Protein AF-A0A8M1FKA3-F1 (afdb_monomer)

Structure (mmCIF, N/CA/C/O backbone):
data_AF-A0A8M1FKA3-F1
#
_entry.id   AF-A0A8M1FKA3-F1
#
loop_
_atom_site.group_PDB
_atom_site.id
_atom_site.type_symbol
_atom_site.label_atom_id
_atom_site.label_alt_id
_atom_site.label_comp_id
_atom_site.label_asym_id
_atom_site.label_entity_id
_atom_site.label_seq_id
_atom_site.pdbx_PDB_ins_code
_atom_site.Cartn_x
_atom_site.Cartn_y
_atom_site.Cartn_z
_atom_site.occupancy
_atom_site.B_iso_or_equiv
_atom_site.auth_seq_id
_atom_site.auth_comp_id
_atom_site.auth_asym_id
_atom_site.auth_atom_id
_atom_site.pdbx_PDB_model_num
ATOM 1 N N . MET A 1 1 ? -1.573 -7.364 29.490 1.00 38.81 1 MET A N 1
ATOM 2 C CA . MET A 1 1 ? -0.553 -6.309 29.295 1.00 38.81 1 MET A CA 1
ATOM 3 C C . MET A 1 1 ? 0.202 -6.513 27.971 1.00 38.81 1 MET A C 1
ATOM 5 O O . MET A 1 1 ? 1.389 -6.782 27.989 1.00 38.81 1 MET A O 1
ATOM 9 N N . ALA A 1 2 ? -0.475 -6.394 26.817 1.00 50.75 2 ALA A N 1
ATOM 10 C CA . ALA A 1 2 ? 0.151 -6.572 25.489 1.00 50.75 2 ALA A CA 1
ATOM 11 C C . ALA A 1 2 ? -0.354 -5.581 24.413 1.00 50.75 2 ALA A C 1
ATOM 13 O O . ALA A 1 2 ? -0.062 -5.749 23.236 1.00 50.75 2 ALA A O 1
ATOM 14 N N . LEU A 1 3 ? -1.106 -4.538 24.798 1.00 53.75 3 LEU A N 1
ATOM 15 C CA . LEU A 1 3 ? -1.642 -3.543 23.854 1.00 53.75 3 LEU A CA 1
ATOM 16 C C . LEU A 1 3 ? -0.588 -2.524 23.387 1.00 53.75 3 LEU A C 1
ATOM 18 O O . LEU A 1 3 ? -0.591 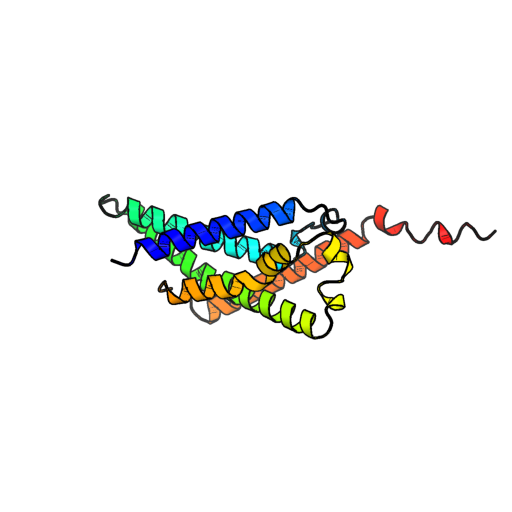-2.134 22.226 1.00 53.75 3 LEU A O 1
ATOM 22 N N . VAL A 1 4 ? 0.339 -2.132 24.267 1.00 59.34 4 VAL A N 1
ATOM 23 C CA . VAL A 1 4 ? 1.358 -1.103 23.979 1.00 59.34 4 VAL A CA 1
ATOM 24 C C . VAL A 1 4 ? 2.329 -1.511 22.852 1.00 59.34 4 VAL A C 1
ATOM 26 O O . VAL A 1 4 ? 2.592 -0.679 21.986 1.00 59.34 4 VAL A O 1
ATOM 29 N N . PRO A 1 5 ? 2.812 -2.771 22.764 1.00 76.81 5 PRO A N 1
ATOM 30 C CA . PRO A 1 5 ? 3.702 -3.191 21.678 1.00 76.81 5 PRO A CA 1
ATOM 31 C C . PRO A 1 5 ? 3.080 -3.080 20.278 1.00 76.81 5 PRO A C 1
ATOM 33 O O . PRO A 1 5 ? 3.760 -2.678 19.340 1.00 76.81 5 PRO A O 1
ATOM 36 N N . CYS A 1 6 ? 1.790 -3.405 20.126 1.00 82.50 6 CYS A N 1
ATOM 37 C CA . CYS A 1 6 ? 1.121 -3.406 18.819 1.00 82.50 6 CYS A CA 1
ATOM 38 C C . CYS A 1 6 ? 0.870 -1.982 18.294 1.00 82.50 6 CYS A C 1
ATOM 40 O O . CYS A 1 6 ? 1.100 -1.708 17.117 1.00 82.50 6 CYS A O 1
ATOM 42 N N . GLN A 1 7 ? 0.486 -1.052 19.173 1.00 88.62 7 GLN A N 1
ATOM 43 C CA . GLN A 1 7 ? 0.273 0.353 18.805 1.00 88.62 7 GLN A CA 1
ATOM 44 C C . GLN A 1 7 ? 1.578 1.018 18.346 1.00 88.62 7 GLN A C 1
ATOM 46 O O . GLN A 1 7 ? 1.620 1.655 17.294 1.00 88.62 7 GLN A O 1
ATOM 51 N N . VAL A 1 8 ? 2.668 0.816 19.097 1.00 90.12 8 VAL A N 1
ATOM 52 C CA . VAL A 1 8 ? 3.999 1.337 18.737 1.00 90.12 8 VAL A CA 1
ATOM 53 C C . VAL A 1 8 ? 4.472 0.750 17.408 1.00 90.12 8 VAL A C 1
ATOM 55 O O . VAL A 1 8 ? 4.993 1.479 16.565 1.00 90.12 8 VAL A O 1
ATOM 58 N N . LEU A 1 9 ? 4.237 -0.545 17.185 1.00 92.00 9 LEU A N 1
ATOM 59 C CA . LEU A 1 9 ? 4.582 -1.212 15.934 1.00 92.00 9 LEU A CA 1
ATOM 60 C C . LEU A 1 9 ? 3.852 -0.603 14.728 1.00 92.00 9 LEU A C 1
ATOM 62 O O . LEU A 1 9 ? 4.491 -0.314 13.719 1.00 92.00 9 LEU A O 1
ATOM 66 N N . ARG A 1 10 ? 2.543 -0.347 14.829 1.00 94.19 10 ARG A N 1
ATOM 67 C CA . 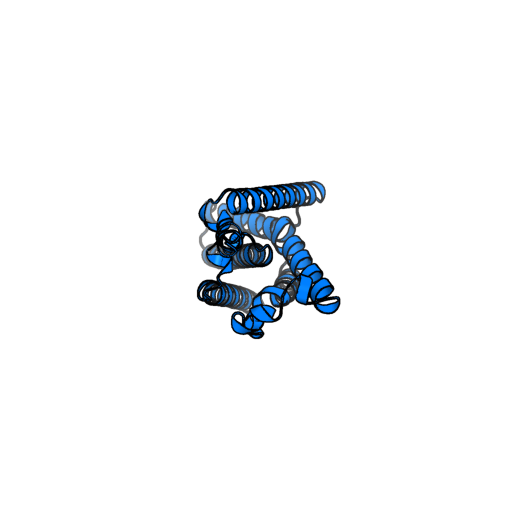ARG A 1 10 ? 1.759 0.289 13.754 1.00 94.19 10 ARG A CA 1
ATOM 68 C C . ARG A 1 10 ? 2.243 1.697 13.431 1.00 94.19 10 ARG A C 1
ATOM 70 O O . ARG A 1 10 ? 2.348 2.043 12.256 1.00 94.19 10 ARG A O 1
ATOM 77 N N . VAL A 1 11 ? 2.583 2.488 14.451 1.00 94.94 11 VAL A N 1
ATOM 78 C CA . VAL A 1 11 ? 3.174 3.822 14.261 1.00 94.94 11 VAL A CA 1
ATOM 79 C C . VAL A 1 11 ? 4.529 3.715 13.563 1.00 94.94 11 VAL A C 1
ATOM 81 O O . VAL A 1 11 ? 4.772 4.434 12.596 1.00 94.94 11 VAL A O 1
ATOM 84 N N . ALA A 1 12 ? 5.395 2.794 13.992 1.00 95.00 12 ALA A N 1
ATOM 85 C CA . ALA A 1 12 ? 6.696 2.579 13.363 1.00 95.00 12 ALA A CA 1
ATOM 86 C C . ALA A 1 12 ? 6.561 2.157 11.888 1.00 95.00 12 ALA A C 1
ATOM 88 O O . ALA A 1 12 ? 7.256 2.699 11.026 1.00 95.00 12 ALA A O 1
ATOM 89 N N . ILE A 1 13 ? 5.627 1.250 11.580 1.00 95.12 13 ILE A N 1
ATOM 90 C CA . ILE A 1 13 ? 5.331 0.829 10.206 1.00 95.12 13 ILE A CA 1
ATOM 91 C C . ILE A 1 13 ? 4.822 2.013 9.375 1.00 95.12 13 ILE A C 1
ATOM 93 O O . ILE A 1 13 ? 5.335 2.249 8.281 1.00 95.12 13 ILE A O 1
ATOM 97 N N . LEU A 1 14 ? 3.878 2.804 9.895 1.00 96.62 14 LEU A N 1
ATOM 98 C CA . LEU A 1 14 ? 3.365 3.993 9.211 1.00 96.62 14 LEU A CA 1
ATOM 99 C C . LEU A 1 14 ? 4.485 4.990 8.889 1.00 96.62 14 LEU A C 1
ATOM 101 O O . LEU A 1 14 ? 4.600 5.444 7.751 1.00 96.62 14 LEU A O 1
ATOM 105 N N . LEU A 1 15 ? 5.344 5.294 9.865 1.00 96.12 15 LEU A N 1
ATOM 106 C CA . LEU A 1 15 ? 6.492 6.181 9.666 1.00 96.12 15 LEU A CA 1
ATOM 107 C C . LEU A 1 15 ? 7.468 5.621 8.625 1.00 96.12 15 LEU A C 1
ATOM 109 O O . LEU A 1 15 ? 7.987 6.383 7.807 1.00 96.12 15 LEU A O 1
ATOM 113 N N . SER A 1 16 ? 7.677 4.301 8.601 1.00 95.44 16 SER A N 1
ATOM 114 C CA . SER A 1 16 ? 8.507 3.652 7.581 1.00 95.44 16 SER A CA 1
ATOM 115 C C . SER A 1 16 ? 7.928 3.836 6.173 1.00 95.44 16 SER A C 1
ATOM 117 O O . SER A 1 16 ? 8.666 4.211 5.262 1.00 95.44 16 SER A O 1
ATOM 119 N N . TYR A 1 17 ? 6.609 3.688 5.996 1.00 96.06 17 TYR A N 1
ATOM 120 C CA . TYR A 1 17 ? 5.956 3.915 4.706 1.00 96.06 17 TYR A CA 1
ATOM 121 C C . TYR A 1 17 ? 5.985 5.379 4.285 1.00 96.06 17 TYR A C 1
ATOM 123 O O . TYR A 1 17 ? 6.257 5.662 3.119 1.00 96.06 17 TYR A O 1
ATOM 131 N N . CYS A 1 18 ? 5.773 6.312 5.215 1.00 95.38 18 CYS A N 1
ATOM 132 C CA . CYS A 1 18 ? 5.937 7.738 4.940 1.00 95.38 18 CYS A CA 1
ATOM 133 C C . CYS A 1 18 ? 7.367 8.048 4.477 1.00 95.38 18 CYS A C 1
ATOM 135 O O . CYS A 1 18 ? 7.547 8.734 3.476 1.00 95.38 18 CYS A O 1
ATOM 137 N N . SER A 1 19 ? 8.382 7.488 5.143 1.00 95.62 19 SER A N 1
ATOM 138 C CA . SER A 1 19 ? 9.785 7.646 4.745 1.00 95.62 19 SER A CA 1
ATOM 139 C C . SER A 1 19 ? 10.056 7.084 3.344 1.00 95.62 19 SER A C 1
ATOM 141 O O . SER A 1 19 ? 10.647 7.772 2.510 1.00 95.62 19 SER A O 1
ATOM 143 N N . ILE A 1 20 ? 9.574 5.873 3.044 1.00 95.00 20 ILE A N 1
ATOM 144 C CA . ILE A 1 20 ? 9.698 5.238 1.721 1.00 95.00 20 ILE A CA 1
ATOM 145 C C . ILE A 1 20 ? 9.025 6.095 0.642 1.00 95.00 20 ILE A C 1
ATOM 147 O O . ILE A 1 20 ? 9.635 6.362 -0.393 1.00 95.00 20 ILE A O 1
ATOM 151 N N . LEU A 1 21 ? 7.801 6.574 0.885 1.00 94.25 21 LEU A N 1
ATOM 152 C CA . LEU A 1 21 ? 7.061 7.424 -0.051 1.00 94.25 21 LEU A CA 1
ATOM 153 C C . LEU A 1 21 ? 7.779 8.753 -0.304 1.00 94.25 21 LEU A C 1
ATOM 155 O O . LEU A 1 21 ? 7.895 9.163 -1.459 1.00 94.25 21 LEU A O 1
ATOM 159 N N . CYS A 1 22 ? 8.286 9.402 0.745 1.00 94.00 22 CYS A N 1
ATOM 160 C CA . CYS A 1 22 ? 9.046 10.644 0.626 1.00 94.00 22 CYS A CA 1
ATOM 161 C C . CYS A 1 22 ? 10.331 10.440 -0.183 1.00 94.00 22 CYS A C 1
ATOM 163 O O . CYS A 1 22 ? 10.575 11.184 -1.130 1.00 94.00 22 CYS A O 1
ATOM 165 N N . ASN A 1 23 ? 11.116 9.404 0.129 1.00 93.19 23 ASN A N 1
ATOM 166 C CA . ASN A 1 23 ? 12.345 9.096 -0.604 1.00 93.19 23 ASN A CA 1
ATOM 167 C C . ASN A 1 23 ? 12.056 8.743 -2.066 1.00 93.19 23 ASN A C 1
ATOM 169 O O . ASN A 1 23 ? 12.724 9.244 -2.962 1.00 93.19 23 ASN A O 1
ATOM 173 N N . TYR A 1 24 ? 11.019 7.948 -2.333 1.00 91.19 24 TYR A N 1
ATOM 174 C CA . TYR A 1 24 ? 10.627 7.610 -3.699 1.00 91.19 24 TYR A CA 1
ATOM 175 C C . TYR A 1 24 ? 10.161 8.829 -4.506 1.00 91.19 24 TYR A C 1
ATOM 177 O O . TYR A 1 24 ? 10.432 8.916 -5.702 1.00 91.19 24 TYR A O 1
ATOM 185 N N . LYS A 1 25 ? 9.470 9.780 -3.867 1.00 88.31 25 LYS A N 1
ATOM 186 C CA . LYS A 1 25 ? 9.049 11.039 -4.498 1.00 88.31 25 LYS A CA 1
ATOM 187 C C . LYS A 1 25 ? 10.190 12.025 -4.710 1.00 88.31 25 LYS A C 1
ATOM 189 O O . LYS A 1 25 ? 10.097 12.829 -5.630 1.00 88.31 25 LYS A O 1
ATOM 194 N N . ALA A 1 26 ? 11.228 11.962 -3.882 1.00 88.75 26 ALA A N 1
ATOM 195 C CA . ALA A 1 26 ? 12.429 12.771 -4.037 1.00 88.75 26 ALA A CA 1
ATOM 196 C C . ALA A 1 26 ? 13.310 12.304 -5.210 1.00 88.75 26 ALA A C 1
ATOM 198 O O . ALA A 1 26 ? 14.148 13.067 -5.682 1.00 88.75 26 ALA A O 1
ATOM 199 N N . ILE A 1 27 ? 13.129 11.072 -5.699 1.00 87.06 27 ILE A N 1
ATOM 200 C CA . ILE A 1 27 ? 13.876 10.562 -6.850 1.00 87.06 27 ILE A CA 1
ATOM 201 C C . ILE A 1 27 ? 13.316 11.154 -8.145 1.00 87.06 27 ILE A C 1
ATOM 203 O O . ILE A 1 27 ? 12.182 10.887 -8.550 1.00 87.06 27 ILE A O 1
ATOM 207 N N . GLU A 1 28 ? 14.165 11.878 -8.865 1.00 79.50 28 GLU A N 1
ATOM 208 C CA . GLU A 1 28 ? 13.851 12.419 -10.182 1.00 79.50 28 GLU A CA 1
ATOM 209 C C . GLU A 1 28 ? 14.055 11.367 -11.279 1.00 79.50 28 GLU A C 1
ATOM 211 O O . GLU A 1 28 ? 15.101 11.276 -11.920 1.00 79.50 28 GLU A O 1
ATOM 216 N N . MET A 1 29 ? 13.032 10.549 -11.527 1.00 77.88 29 MET A N 1
ATOM 217 C CA . MET A 1 29 ? 13.036 9.647 -12.679 1.00 77.88 29 MET A CA 1
ATOM 218 C C . MET A 1 29 ? 12.407 10.313 -13.913 1.00 77.88 29 MET A C 1
ATOM 220 O O . MET A 1 29 ? 11.284 10.818 -13.817 1.00 77.88 29 MET A O 1
ATOM 224 N N . PRO A 1 30 ? 12.998 10.171 -15.120 1.00 74.88 30 PRO A N 1
ATOM 225 C CA . PRO A 1 30 ? 12.389 10.650 -16.372 1.00 74.88 30 PRO A CA 1
ATOM 226 C C . PRO A 1 30 ? 10.970 10.107 -16.580 1.00 74.88 30 PRO A C 1
ATOM 228 O O . PRO A 1 30 ? 10.085 10.739 -17.152 1.00 74.88 30 PRO A O 1
ATOM 231 N N . SER A 1 31 ? 10.726 8.906 -16.057 1.00 72.31 31 SER A N 1
ATOM 232 C CA . SER A 1 31 ? 9.438 8.241 -16.131 1.00 72.31 31 SER A CA 1
ATOM 233 C C . SER A 1 31 ? 8.345 8.951 -15.302 1.00 72.31 31 SER A C 1
ATOM 235 O O . SER A 1 31 ? 7.169 8.858 -15.663 1.00 72.31 31 SER A O 1
ATOM 237 N N . HIS A 1 32 ? 8.691 9.676 -14.232 1.00 77.88 32 HIS A N 1
ATOM 238 C CA . HIS A 1 32 ? 7.741 10.446 -13.415 1.00 77.88 32 HIS A CA 1
ATOM 239 C C . HIS A 1 32 ? 7.303 11.755 -14.076 1.00 77.88 32 HIS A C 1
ATOM 241 O O . HIS A 1 32 ? 6.236 12.257 -13.742 1.00 77.88 32 HIS A O 1
ATOM 247 N N . GLN A 1 33 ? 8.063 12.266 -15.047 1.00 73.06 33 GLN A N 1
ATOM 248 C CA . GLN A 1 33 ? 7.715 13.484 -15.791 1.00 73.06 33 GLN A CA 1
ATOM 249 C C . GLN A 1 33 ? 6.708 13.236 -16.928 1.00 73.06 33 GLN A C 1
ATOM 251 O O . GLN A 1 33 ? 6.204 14.168 -17.545 1.00 73.06 33 GLN A O 1
ATOM 256 N N . THR A 1 34 ? 6.388 11.970 -17.211 1.00 78.38 34 THR A N 1
ATOM 257 C CA . THR A 1 34 ? 5.366 11.606 -18.205 1.00 78.38 34 THR A CA 1
ATOM 258 C C . THR A 1 34 ? 3.954 11.640 -17.619 1.00 78.38 34 THR A C 1
ATOM 260 O O . THR A 1 34 ? 3.774 11.510 -16.408 1.00 78.38 34 THR A O 1
ATOM 263 N N . TYR A 1 35 ? 2.935 11.770 -18.478 1.00 76.38 35 TYR A N 1
ATOM 264 C CA . TYR A 1 35 ? 1.534 11.786 -18.050 1.00 76.38 35 TYR A CA 1
ATOM 265 C C . TYR A 1 35 ? 1.192 10.588 -17.140 1.00 76.38 35 TYR A C 1
ATOM 267 O O . TYR A 1 35 ? 1.436 9.433 -17.491 1.00 76.38 35 TYR A O 1
ATOM 275 N N . GLY A 1 36 ? 0.620 10.876 -15.967 1.00 77.94 36 GLY A N 1
ATOM 276 C CA . GLY A 1 36 ? 0.313 9.892 -14.920 1.00 77.94 36 GLY A CA 1
ATOM 277 C C . GLY A 1 36 ? 1.417 9.704 -13.868 1.00 77.94 36 GLY A C 1
ATOM 278 O O . GLY A 1 36 ? 1.146 9.150 -12.804 1.00 77.94 36 GLY A O 1
ATOM 279 N N . GLY A 1 37 ? 2.633 10.200 -14.110 1.00 87.44 37 GLY A N 1
ATOM 280 C CA . GLY A 1 37 ? 3.730 10.251 -13.141 1.00 87.44 37 GLY A CA 1
ATOM 281 C C . GLY A 1 37 ? 3.989 8.933 -12.408 1.00 87.44 37 GLY A C 1
ATOM 282 O O . GLY A 1 37 ? 4.052 7.866 -13.019 1.00 87.44 37 GLY A O 1
ATOM 283 N N . SER A 1 38 ? 4.138 8.995 -11.082 1.00 88.50 38 SER A N 1
ATOM 284 C CA . SER A 1 38 ? 4.316 7.808 -10.230 1.00 88.50 38 SER A CA 1
ATOM 285 C C . SER A 1 38 ? 3.074 6.905 -10.161 1.00 88.50 38 SER A C 1
ATOM 287 O O . SER A 1 38 ? 3.205 5.712 -9.910 1.00 88.50 38 SER A O 1
ATOM 289 N N . TRP A 1 39 ? 1.877 7.451 -10.405 1.00 87.69 39 TRP A N 1
ATOM 290 C CA . TRP A 1 39 ? 0.590 6.753 -10.266 1.00 87.69 39 TRP A CA 1
ATOM 291 C C . TRP A 1 39 ? 0.319 5.722 -11.363 1.00 87.69 39 TRP A C 1
ATOM 293 O O . TRP A 1 39 ? -0.676 5.008 -11.315 1.00 87.69 39 TRP A O 1
ATOM 303 N N . LYS A 1 40 ? 1.189 5.620 -12.366 1.00 88.69 40 LYS A N 1
ATOM 304 C CA . LYS A 1 40 ? 1.157 4.504 -13.319 1.00 88.69 40 LYS A CA 1
ATOM 305 C C . LYS A 1 40 ? 1.661 3.196 -12.701 1.00 88.69 40 LYS A C 1
ATOM 307 O O . LYS A 1 40 ? 1.343 2.122 -13.200 1.00 88.69 40 LYS A O 1
ATOM 312 N N . PHE A 1 41 ? 2.467 3.262 -11.643 1.00 91.06 41 PHE A N 1
ATOM 313 C CA . PHE A 1 41 ? 3.066 2.078 -11.037 1.00 91.06 41 PHE A CA 1
ATOM 314 C C . PHE A 1 41 ? 2.150 1.513 -9.957 1.00 91.06 41 PHE A C 1
ATOM 316 O O . PHE A 1 41 ? 1.847 2.202 -8.983 1.00 91.06 41 PHE A O 1
ATOM 323 N N . LEU A 1 42 ? 1.749 0.247 -10.106 1.00 93.19 42 LEU A N 1
ATOM 324 C CA . LEU A 1 42 ? 0.901 -0.418 -9.117 1.00 93.19 42 LEU A CA 1
ATOM 325 C C . LEU A 1 42 ? 1.581 -0.484 -7.747 1.00 93.19 42 LEU A C 1
ATOM 327 O O . LEU A 1 42 ? 0.920 -0.254 -6.748 1.00 93.19 42 LEU A O 1
ATOM 331 N N . THR A 1 43 ? 2.899 -0.687 -7.698 1.00 92.94 43 THR A N 1
ATOM 332 C CA . THR A 1 43 ? 3.677 -0.658 -6.449 1.00 92.94 43 THR A CA 1
ATOM 333 C C . THR A 1 43 ? 3.560 0.675 -5.720 1.00 92.94 43 THR A C 1
ATOM 335 O O . THR A 1 43 ? 3.434 0.704 -4.503 1.00 92.94 43 THR A O 1
ATOM 338 N N . PHE A 1 44 ? 3.551 1.797 -6.446 1.00 93.62 44 PHE A N 1
ATOM 339 C CA . PHE A 1 44 ? 3.365 3.099 -5.813 1.00 93.62 44 PHE A CA 1
ATOM 340 C C . PHE A 1 44 ? 1.952 3.241 -5.231 1.00 93.62 44 PHE A C 1
ATOM 342 O O . PHE A 1 44 ? 1.794 3.735 -4.119 1.00 93.62 44 PHE A O 1
ATOM 349 N N . ILE A 1 45 ? 0.930 2.779 -5.960 1.00 94.62 45 ILE A N 1
ATOM 350 C CA . ILE A 1 45 ? -0.456 2.760 -5.471 1.00 94.62 45 ILE A CA 1
ATOM 351 C C . ILE A 1 45 ? -0.580 1.864 -4.235 1.00 94.62 45 ILE A C 1
ATOM 353 O O . ILE A 1 45 ? -1.189 2.277 -3.253 1.00 94.62 45 ILE A O 1
ATOM 357 N N . ASP A 1 46 ? 0.018 0.675 -4.265 1.00 95.75 46 ASP A N 1
ATOM 358 C CA . ASP A 1 46 ? 0.025 -0.265 -3.146 1.00 95.75 46 ASP A CA 1
ATOM 359 C C . ASP A 1 46 ? 0.664 0.361 -1.905 1.00 95.75 46 ASP A C 1
ATOM 361 O O . ASP A 1 46 ? 0.043 0.375 -0.850 1.00 95.75 46 ASP A O 1
ATOM 365 N N . LEU A 1 47 ? 1.820 1.021 -2.029 1.00 95.44 47 LEU A N 1
ATOM 366 C CA . LEU A 1 47 ? 2.442 1.730 -0.903 1.00 95.44 47 LEU A CA 1
ATOM 367 C C . LEU A 1 47 ? 1.551 2.819 -0.307 1.00 95.44 47 LEU A C 1
ATOM 369 O O . LEU A 1 47 ? 1.506 2.972 0.913 1.00 95.44 47 LEU A O 1
ATOM 373 N N . VAL A 1 48 ? 0.825 3.564 -1.143 1.00 96.25 48 VAL A N 1
ATOM 374 C CA . VAL A 1 48 ? -0.153 4.547 -0.660 1.00 96.25 48 VAL A CA 1
ATOM 375 C C . VAL A 1 48 ? -1.305 3.844 0.064 1.00 96.25 48 VAL A C 1
ATOM 377 O O . VAL A 1 48 ? -1.697 4.293 1.138 1.00 96.25 48 VAL A O 1
ATOM 380 N N . ILE A 1 49 ? -1.816 2.729 -0.467 1.00 95.62 49 ILE A N 1
ATOM 381 C CA . ILE A 1 49 ? -2.854 1.921 0.192 1.00 95.62 49 ILE A CA 1
ATOM 382 C C . ILE A 1 49 ? -2.359 1.420 1.556 1.00 95.62 49 ILE A C 1
ATOM 384 O O . ILE A 1 49 ? -3.079 1.583 2.540 1.00 95.62 49 ILE A O 1
ATOM 388 N N . GLN A 1 50 ? -1.139 0.875 1.643 1.00 96.19 50 GLN A N 1
ATOM 389 C CA . GLN A 1 50 ? -0.544 0.418 2.904 1.00 96.19 50 GLN A CA 1
ATOM 390 C C . GLN A 1 50 ? -0.387 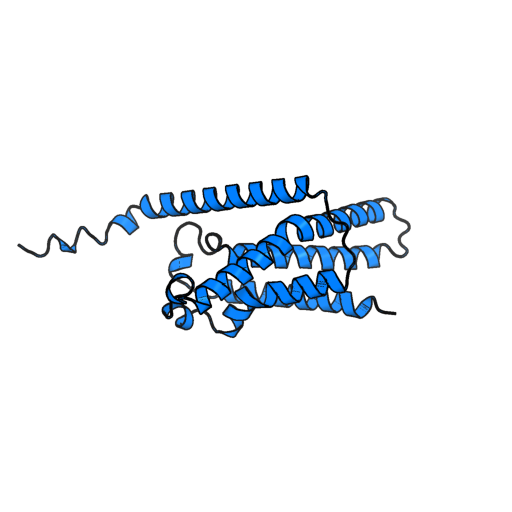1.572 3.899 1.00 96.19 50 GLN A C 1
ATOM 392 O O . GLN A 1 50 ? -0.782 1.445 5.057 1.00 96.19 50 GLN A O 1
ATOM 397 N N . ALA A 1 51 ? 0.128 2.725 3.459 1.00 96.38 51 ALA A N 1
ATOM 398 C CA . ALA A 1 51 ? 0.287 3.899 4.314 1.00 96.38 51 ALA A CA 1
ATOM 399 C C . ALA A 1 51 ? -1.061 4.398 4.858 1.00 96.38 51 ALA A C 1
ATOM 401 O O . ALA A 1 51 ? -1.184 4.672 6.050 1.00 96.38 51 ALA A O 1
ATOM 402 N N . VAL A 1 52 ? -2.095 4.469 4.013 1.00 96.88 52 VAL A N 1
ATOM 403 C CA . VAL A 1 52 ? -3.446 4.857 4.444 1.00 96.88 52 VAL A CA 1
ATOM 404 C C . VAL A 1 52 ? -4.033 3.818 5.398 1.00 96.88 52 VAL A C 1
ATOM 406 O O . VAL A 1 52 ? -4.614 4.191 6.415 1.00 96.88 52 VAL A O 1
ATOM 409 N N . PHE A 1 53 ? -3.853 2.526 5.117 1.00 96.56 53 PHE A N 1
ATOM 410 C CA . PHE A 1 53 ? -4.314 1.445 5.984 1.00 96.56 53 PHE A CA 1
ATOM 411 C C . PHE A 1 53 ? -3.682 1.527 7.382 1.00 96.56 53 PHE A C 1
ATOM 413 O O . PHE A 1 53 ? -4.407 1.602 8.375 1.00 96.56 53 PHE A O 1
ATOM 420 N N . PHE A 1 54 ? -2.352 1.603 7.477 1.00 96.06 54 PHE A N 1
ATOM 421 C CA . PHE A 1 54 ? -1.672 1.758 8.767 1.00 96.06 54 PHE A CA 1
ATOM 422 C C . PHE A 1 54 ? -1.987 3.103 9.433 1.00 96.06 54 PHE A C 1
ATOM 424 O O . PHE A 1 54 ? -2.073 3.164 10.658 1.00 96.06 54 PHE A O 1
ATOM 431 N N . GLY A 1 55 ? -2.255 4.153 8.652 1.00 96.44 55 GLY A N 1
ATOM 432 C CA . GLY A 1 55 ? -2.828 5.404 9.142 1.00 96.44 55 GLY A CA 1
ATOM 433 C C . GLY A 1 55 ? -4.145 5.163 9.875 1.00 96.44 55 GLY A C 1
ATOM 434 O O . GLY A 1 55 ? -4.276 5.521 11.041 1.00 96.44 55 GLY A O 1
ATOM 435 N N . ILE A 1 56 ? -5.094 4.473 9.244 1.00 95.50 56 ILE A N 1
ATOM 436 C CA . ILE A 1 56 ? -6.381 4.116 9.856 1.00 95.50 56 ILE A CA 1
ATOM 437 C C . ILE A 1 56 ? -6.186 3.247 11.106 1.00 95.50 56 ILE A C 1
ATOM 439 O O . ILE A 1 56 ? -6.883 3.466 12.098 1.00 95.50 56 ILE A O 1
ATOM 443 N N . CYS A 1 57 ? -5.231 2.310 11.111 1.00 94.19 57 CYS A N 1
ATOM 444 C CA . CYS A 1 57 ? -4.892 1.534 12.309 1.00 94.19 57 CYS A CA 1
ATOM 445 C C . CYS A 1 57 ? -4.445 2.441 13.466 1.00 94.19 57 CYS A C 1
ATOM 447 O O . CYS A 1 57 ? -4.983 2.330 14.566 1.00 94.19 57 CYS A O 1
ATOM 449 N N . VAL A 1 58 ? -3.535 3.386 13.212 1.00 94.94 58 VAL A N 1
ATOM 450 C CA . VAL A 1 58 ? -3.062 4.351 14.220 1.00 94.94 58 VAL A CA 1
ATOM 451 C C . VAL A 1 58 ? -4.190 5.277 14.687 1.00 94.94 58 VAL A C 1
ATOM 453 O O . VAL A 1 58 ? -4.330 5.511 15.888 1.00 94.94 58 VAL A O 1
ATOM 456 N N . LEU A 1 59 ? -5.042 5.763 13.777 1.00 93.94 59 LEU A N 1
ATOM 457 C CA . LEU A 1 59 ? -6.222 6.553 14.147 1.00 93.94 59 LEU A CA 1
ATOM 458 C C . LEU A 1 59 ? -7.200 5.739 15.008 1.00 93.94 59 LEU A C 1
ATOM 460 O O . LEU A 1 59 ? -7.786 6.284 15.943 1.00 93.94 59 LEU A O 1
ATOM 464 N N . THR A 1 60 ? -7.375 4.449 14.713 1.00 92.81 60 THR A N 1
ATOM 465 C CA . THR A 1 60 ? -8.223 3.536 15.497 1.00 92.81 60 THR A CA 1
ATOM 466 C C . THR A 1 60 ? -7.672 3.375 16.903 1.00 92.81 60 THR A C 1
ATOM 468 O O . THR A 1 60 ? -8.421 3.479 17.874 1.00 92.81 60 THR A O 1
ATOM 471 N N . ASP A 1 61 ? -6.360 3.193 17.020 1.00 91.69 61 ASP A N 1
ATOM 472 C CA . ASP A 1 61 ? -5.682 3.062 18.303 1.00 91.69 61 ASP A CA 1
ATOM 473 C C . ASP A 1 61 ? -5.809 4.340 19.134 1.00 91.69 61 ASP A C 1
ATOM 475 O O . ASP A 1 61 ? -6.243 4.271 20.286 1.00 91.69 61 ASP A O 1
ATOM 479 N N . LEU A 1 62 ? -5.547 5.508 18.541 1.00 91.12 62 LEU A N 1
ATOM 480 C CA . LEU A 1 62 ? -5.711 6.798 19.211 1.00 91.12 62 LEU A CA 1
ATOM 481 C C . LEU A 1 62 ? -7.165 7.028 19.647 1.00 91.12 62 LEU A C 1
ATOM 483 O O . LEU A 1 62 ? -7.421 7.381 20.798 1.00 91.12 62 LEU A O 1
ATOM 487 N N . SER A 1 63 ? -8.124 6.758 18.760 1.00 90.06 63 SER A N 1
ATOM 488 C CA . SER A 1 63 ? -9.554 6.888 19.062 1.00 90.06 63 SER A CA 1
ATOM 489 C C . SER A 1 63 ? -9.976 5.946 20.190 1.00 90.06 63 SER A C 1
ATOM 491 O O . SER A 1 63 ? -10.746 6.336 21.065 1.00 90.06 63 SER A O 1
ATOM 493 N N . SER A 1 64 ? -9.449 4.719 20.227 1.00 88.62 64 SER A N 1
ATOM 494 C CA . SER A 1 64 ? -9.736 3.759 21.299 1.00 88.62 64 SER A CA 1
ATOM 495 C C . SER A 1 64 ? -9.207 4.228 22.659 1.00 88.62 64 SER A C 1
ATOM 497 O O . SER A 1 64 ? -9.899 4.083 23.669 1.00 88.62 64 SER A O 1
ATOM 499 N N . LEU A 1 65 ? -8.024 4.853 22.684 1.00 88.44 65 LEU A N 1
ATOM 500 C CA . LEU A 1 65 ? -7.419 5.407 23.896 1.00 88.44 65 LEU A CA 1
ATOM 501 C C . LEU A 1 65 ? -8.214 6.605 24.417 1.00 88.44 65 LEU A C 1
ATOM 503 O O . LEU A 1 65 ? -8.509 6.658 25.607 1.00 88.44 65 LEU A O 1
ATOM 507 N N . LEU A 1 66 ? -8.627 7.511 23.528 1.00 86.38 66 LEU A N 1
ATOM 508 C CA . LEU A 1 66 ? -9.443 8.676 23.883 1.00 86.38 66 LEU A CA 1
ATOM 509 C C . LEU A 1 66 ? -10.863 8.295 24.332 1.00 86.38 66 LEU A C 1
ATOM 511 O O . LEU A 1 66 ? -11.502 9.040 25.070 1.00 86.38 66 LEU A O 1
ATOM 515 N N . THR A 1 67 ? -11.384 7.149 23.882 1.00 84.50 67 THR A N 1
ATOM 516 C CA . THR A 1 67 ? -12.751 6.707 24.211 1.00 84.50 67 THR A CA 1
ATOM 517 C C . THR A 1 67 ? -12.823 5.972 25.551 1.00 84.50 67 THR A C 1
ATOM 519 O O . THR A 1 67 ? -13.868 6.013 26.203 1.00 84.50 67 THR A O 1
ATOM 522 N N . ARG A 1 68 ? -11.727 5.346 26.014 1.00 75.56 68 ARG A N 1
ATOM 523 C CA . ARG A 1 68 ? -11.646 4.684 27.333 1.00 75.56 68 ARG A CA 1
ATOM 524 C C . ARG A 1 68 ? -11.778 5.712 28.465 1.00 75.56 68 ARG A C 1
ATOM 526 O O . ARG A 1 68 ? -10.786 6.195 28.992 1.00 75.56 68 ARG A O 1
ATOM 533 N N . GLY A 1 69 ? -13.017 6.017 28.844 1.00 69.88 69 GLY A N 1
ATOM 534 C CA . GLY A 1 69 ? -13.362 6.912 29.956 1.00 69.88 69 GLY A CA 1
ATOM 535 C C . GLY A 1 69 ? -14.222 8.118 29.571 1.00 69.88 69 GLY A C 1
ATOM 536 O O . GLY A 1 69 ? -14.688 8.822 30.457 1.00 69.88 69 GLY A O 1
ATOM 537 N N . SER A 1 70 ? -14.477 8.347 28.278 1.00 74.06 70 SER A N 1
ATOM 538 C CA . SER A 1 70 ? -15.197 9.540 27.810 1.00 74.06 70 SER A CA 1
ATOM 539 C C . SER A 1 70 ? -16.726 9.456 27.959 1.00 74.06 70 SER A C 1
ATOM 541 O O . SER A 1 70 ? -17.382 10.492 27.896 1.00 74.06 70 SER A O 1
ATOM 543 N N . GLY A 1 71 ? -17.319 8.263 28.119 1.00 76.31 71 GLY A N 1
ATOM 544 C CA . GLY A 1 71 ? -18.781 8.077 28.202 1.00 76.31 71 GLY A CA 1
ATOM 545 C C . GLY A 1 71 ? -19.574 8.569 26.975 1.00 76.31 71 GLY A C 1
ATOM 546 O O . GLY A 1 71 ? -20.802 8.545 26.978 1.00 76.31 71 GLY A O 1
ATOM 547 N N . ASN A 1 72 ? -18.889 9.027 25.922 1.00 86.31 72 ASN A N 1
ATOM 548 C CA . ASN A 1 72 ? -19.481 9.675 24.763 1.00 86.31 72 ASN A CA 1
ATOM 549 C C . ASN A 1 72 ? -19.898 8.636 23.712 1.00 86.31 72 ASN A C 1
ATOM 551 O O . ASN A 1 72 ? -19.060 8.082 22.994 1.00 86.31 72 ASN A O 1
ATOM 555 N N . GLN A 1 73 ? -21.208 8.405 23.593 1.00 86.81 73 GLN A N 1
ATOM 556 C CA . GLN A 1 73 ? -21.766 7.429 22.653 1.00 86.81 73 GLN A CA 1
ATOM 557 C C . GLN A 1 73 ? -21.426 7.718 21.183 1.00 86.81 73 GLN A C 1
ATOM 559 O O . GLN A 1 73 ? -21.259 6.776 20.402 1.00 86.81 73 GLN A O 1
ATOM 564 N N . GLU A 1 74 ? -21.296 8.989 20.790 1.00 87.81 74 GLU A N 1
ATOM 565 C CA . GLU A 1 74 ? -20.951 9.331 19.406 1.00 87.81 74 GLU A CA 1
ATOM 566 C C . GLU A 1 74 ? -19.508 8.922 19.091 1.00 87.81 74 GLU A C 1
ATOM 568 O O . GLU A 1 74 ? -19.241 8.339 18.040 1.00 87.81 74 GLU A O 1
ATOM 573 N N . GLN A 1 75 ? -18.582 9.122 20.032 1.00 87.25 75 GLN A N 1
ATOM 574 C CA . GLN A 1 75 ? -17.180 8.743 19.854 1.00 87.25 75 GLN A CA 1
ATOM 575 C C . GLN A 1 75 ? -17.017 7.224 19.713 1.00 87.25 75 GLN A C 1
ATOM 577 O O . GLN A 1 75 ? -16.286 6.750 18.840 1.00 87.25 75 GLN A O 1
ATOM 582 N N . GLU A 1 76 ? -17.770 6.442 20.488 1.00 88.44 76 GLU A N 1
ATOM 583 C CA . GLU A 1 76 ? -17.801 4.990 20.308 1.00 88.44 76 GLU A CA 1
ATOM 584 C C . GLU A 1 76 ? -18.373 4.568 18.946 1.00 88.44 76 GLU A C 1
ATOM 586 O O . GLU A 1 76 ? -17.908 3.597 18.342 1.00 88.44 76 GLU A O 1
ATOM 591 N N . ARG A 1 77 ? -19.396 5.272 18.442 1.00 89.75 77 ARG A N 1
ATOM 592 C CA . ARG A 1 77 ? -19.971 5.000 17.118 1.00 89.75 77 ARG A CA 1
ATOM 593 C C . ARG A 1 77 ? -18.953 5.267 16.010 1.00 89.75 77 ARG A C 1
ATOM 595 O O . ARG A 1 77 ? -18.857 4.462 15.082 1.00 89.75 77 ARG A O 1
ATOM 602 N N . GLN A 1 78 ? -18.190 6.352 16.113 1.00 90.75 78 GLN A N 1
ATOM 603 C CA . GLN A 1 78 ? -17.108 6.668 15.176 1.00 90.75 78 GLN A CA 1
ATOM 604 C C . GLN A 1 78 ? -15.987 5.625 15.241 1.00 90.75 78 GLN A C 1
ATOM 606 O O . GLN A 1 78 ? -15.558 5.134 14.198 1.00 90.75 78 GLN A O 1
ATOM 611 N N . LEU A 1 79 ? -15.592 5.190 16.442 1.00 92.19 79 LEU A N 1
ATOM 612 C CA . LEU A 1 79 ? -14.613 4.114 16.622 1.00 92.19 79 LEU A CA 1
ATOM 613 C C . LEU A 1 79 ? -15.065 2.811 15.942 1.00 92.19 79 LEU A C 1
ATOM 615 O O . LEU A 1 79 ? -14.283 2.190 15.226 1.00 92.19 79 LEU A O 1
ATOM 619 N N . ARG A 1 80 ? -16.337 2.418 16.097 1.00 90.75 80 ARG A N 1
ATOM 620 C CA . ARG A 1 80 ? -16.900 1.226 15.431 1.00 90.75 80 ARG A CA 1
ATOM 621 C C . ARG A 1 80 ? -16.844 1.330 13.904 1.00 90.75 80 ARG A C 1
ATOM 623 O O . ARG A 1 80 ? -16.474 0.361 13.243 1.00 90.75 80 ARG A O 1
ATOM 630 N N . LYS A 1 81 ? -17.162 2.499 13.337 1.00 92.25 81 LYS A N 1
ATOM 631 C CA . LYS A 1 81 ? -17.031 2.745 11.889 1.00 92.25 81 LYS A CA 1
ATOM 632 C C . LYS A 1 81 ? -15.579 2.657 11.428 1.00 92.25 81 LYS A C 1
ATOM 634 O O . LYS A 1 81 ? -15.318 2.074 10.382 1.00 92.25 81 LYS A O 1
ATOM 639 N N . LEU A 1 82 ? -14.648 3.204 12.205 1.00 92.62 82 LEU A N 1
ATOM 640 C CA . LEU A 1 82 ? -13.227 3.208 11.874 1.00 92.62 82 LEU A CA 1
ATOM 641 C C . LEU A 1 82 ? -12.626 1.795 11.909 1.00 92.62 82 LEU A C 1
ATOM 643 O O . LEU A 1 82 ? -11.921 1.417 10.978 1.00 92.62 82 LEU A O 1
ATOM 647 N N . ILE A 1 83 ? -12.992 0.985 12.909 1.00 91.88 83 ILE A N 1
ATOM 648 C CA . ILE A 1 83 ? -12.647 -0.446 12.973 1.00 91.88 83 ILE A CA 1
ATOM 649 C C . ILE A 1 83 ? -13.220 -1.189 11.760 1.00 91.88 83 ILE A C 1
ATOM 651 O O . ILE A 1 83 ? -12.505 -1.936 11.098 1.00 91.88 83 ILE A O 1
ATOM 655 N N . SER A 1 84 ? -14.490 -0.949 11.419 1.00 91.56 84 SER A N 1
ATOM 656 C CA . SER A 1 84 ? -15.106 -1.575 10.244 1.00 91.56 84 SER A CA 1
ATOM 657 C C . SER A 1 84 ? -14.415 -1.169 8.939 1.00 91.56 84 SER A C 1
ATOM 659 O O . SER A 1 84 ? -14.260 -2.008 8.054 1.00 91.56 84 SER A O 1
ATOM 661 N N . LEU A 1 85 ? -14.006 0.096 8.805 1.00 93.12 85 LEU A N 1
ATOM 662 C CA . LEU A 1 85 ? -13.270 0.591 7.644 1.00 93.12 85 LEU A CA 1
ATOM 663 C C . LEU A 1 85 ? -11.884 -0.052 7.557 1.00 93.12 85 LEU A C 1
ATOM 665 O O . LEU A 1 85 ? -11.500 -0.504 6.482 1.00 93.12 85 LEU A O 1
ATOM 669 N N . ARG A 1 86 ? -11.160 -0.125 8.681 1.00 94.31 86 ARG A N 1
ATOM 670 C CA . ARG A 1 86 ? -9.855 -0.789 8.791 1.00 94.31 86 ARG A CA 1
ATOM 671 C C . ARG A 1 86 ? -9.936 -2.230 8.296 1.00 94.31 86 ARG A C 1
ATOM 673 O O . ARG A 1 86 ? -9.176 -2.618 7.412 1.00 94.31 86 ARG A O 1
ATOM 680 N N . ASP A 1 87 ? -10.872 -3.002 8.838 1.00 93.25 87 ASP A N 1
ATOM 681 C CA . ASP A 1 87 ? -11.006 -4.427 8.537 1.00 93.25 87 ASP A CA 1
ATOM 682 C C . ASP A 1 87 ? -11.427 -4.659 7.079 1.00 93.25 87 ASP A C 1
ATOM 684 O O . ASP A 1 87 ? -10.889 -5.537 6.399 1.00 93.25 87 ASP A O 1
ATOM 688 N N . TRP A 1 88 ? -12.331 -3.820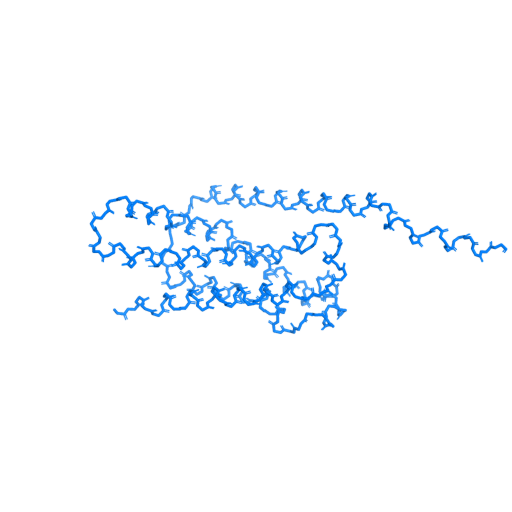 6.564 1.00 91.75 88 TRP A N 1
ATOM 689 C CA . TRP A 1 88 ? -12.724 -3.850 5.159 1.00 91.75 88 TRP A CA 1
ATOM 690 C C . TRP A 1 88 ? -11.552 -3.502 4.231 1.00 91.75 88 TRP A C 1
ATOM 692 O O . TRP A 1 88 ? -11.284 -4.235 3.280 1.00 91.75 88 TRP A O 1
ATOM 702 N N . MET A 1 89 ? -10.807 -2.429 4.518 1.00 93.25 89 MET A N 1
ATOM 703 C CA . MET A 1 89 ? -9.657 -2.011 3.709 1.00 93.25 89 MET A CA 1
ATOM 704 C C . MET A 1 89 ? -8.539 -3.050 3.705 1.00 93.25 89 MET A C 1
ATOM 706 O O . MET A 1 89 ? -7.957 -3.298 2.646 1.00 93.25 89 MET A O 1
ATOM 710 N N . LEU A 1 90 ? -8.269 -3.681 4.852 1.00 93.06 90 LEU A N 1
ATOM 711 C CA . LEU A 1 90 ? -7.320 -4.787 4.940 1.00 93.06 90 LEU A CA 1
ATOM 712 C C . LEU A 1 90 ? -7.715 -5.906 3.975 1.00 93.06 90 LEU A C 1
ATOM 714 O O . LEU A 1 90 ? -6.910 -6.335 3.151 1.00 93.06 90 LEU A O 1
ATOM 718 N N . ALA A 1 91 ? -8.959 -6.370 4.087 1.00 91.12 91 ALA A N 1
ATOM 719 C CA . ALA A 1 91 ? -9.444 -7.545 3.378 1.00 91.12 91 ALA A CA 1
ATOM 720 C C . ALA A 1 91 ? -9.554 -7.340 1.863 1.00 91.12 91 ALA A C 1
ATOM 722 O O . ALA A 1 91 ? -9.324 -8.271 1.093 1.00 91.12 91 ALA A O 1
ATOM 723 N N . VAL A 1 92 ? -9.946 -6.138 1.444 1.00 90.00 92 VAL A N 1
ATOM 724 C CA . VAL A 1 92 ? -10.339 -5.855 0.060 1.00 90.00 92 VAL A CA 1
ATOM 725 C C . VAL A 1 92 ? -9.223 -5.215 -0.756 1.00 90.00 92 VAL A C 1
ATOM 727 O O . VAL A 1 92 ? -9.164 -5.422 -1.967 1.00 90.00 92 VAL A O 1
ATOM 730 N N . LEU A 1 93 ? -8.346 -4.438 -0.118 1.00 91.69 93 LEU A N 1
ATOM 731 C CA . LEU A 1 93 ? -7.316 -3.669 -0.811 1.00 91.69 93 LEU A CA 1
ATOM 732 C C . LEU A 1 93 ? -5.921 -4.054 -0.331 1.00 91.69 93 LEU A C 1
ATOM 734 O O . LEU A 1 93 ?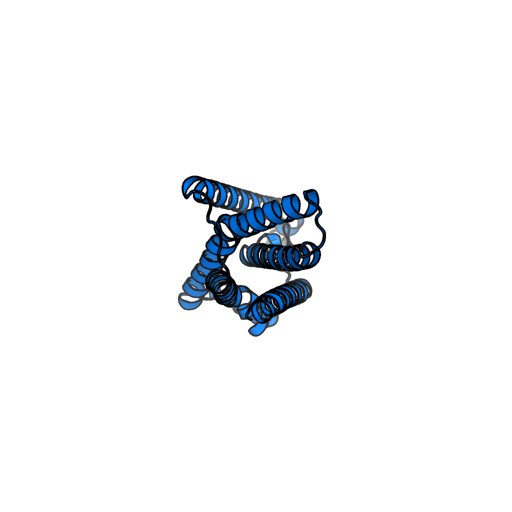 -5.165 -4.642 -1.098 1.00 91.69 93 LEU A O 1
ATOM 738 N N . ALA A 1 94 ? -5.586 -3.762 0.927 1.00 93.88 94 ALA A N 1
ATOM 739 C CA . ALA A 1 94 ? -4.202 -3.827 1.392 1.00 93.88 94 ALA A CA 1
ATOM 740 C C . ALA A 1 94 ? -3.614 -5.244 1.282 1.00 93.88 94 ALA A C 1
ATOM 742 O O . ALA A 1 94 ? -2.499 -5.411 0.794 1.00 93.88 94 ALA A O 1
ATOM 743 N N . PHE A 1 95 ? -4.363 -6.276 1.678 1.00 93.44 95 PHE A N 1
ATOM 744 C CA . PHE A 1 95 ? -3.890 -7.657 1.598 1.00 93.44 95 PHE A CA 1
ATOM 745 C C . PHE A 1 95 ? -3.813 -8.187 0.158 1.00 93.44 95 PHE A C 1
ATOM 747 O O . PHE A 1 95 ? -2.722 -8.580 -0.261 1.00 93.44 95 PHE A O 1
ATOM 754 N N . PRO A 1 96 ? -4.904 -8.199 -0.634 1.00 92.94 96 PRO A N 1
ATOM 755 C CA . PRO A 1 96 ? -4.863 -8.775 -1.976 1.00 92.94 96 PRO A CA 1
ATOM 756 C C . PRO A 1 96 ? -3.927 -8.017 -2.925 1.00 92.94 96 PRO A C 1
ATOM 758 O O . PRO A 1 96 ? -3.197 -8.658 -3.682 1.00 92.94 96 PRO A O 1
ATOM 761 N N . VAL A 1 97 ? -3.902 -6.678 -2.878 1.00 94.12 97 VAL A N 1
ATOM 762 C CA . VAL A 1 97 ? -3.006 -5.877 -3.730 1.00 94.12 97 VAL A CA 1
ATOM 763 C C . VAL A 1 97 ? -1.553 -6.059 -3.295 1.00 94.12 97 VAL A C 1
ATOM 765 O O . VAL A 1 97 ? -0.706 -6.308 -4.152 1.00 94.12 97 VAL A O 1
ATOM 768 N N . GLY A 1 98 ? -1.275 -6.033 -1.988 1.00 94.69 98 GLY A N 1
ATOM 769 C CA . GLY A 1 98 ? 0.078 -6.213 -1.464 1.00 94.69 98 GLY A CA 1
ATOM 770 C C . GLY A 1 98 ? 0.669 -7.578 -1.813 1.00 94.69 98 GLY A C 1
ATOM 771 O O . GLY A 1 98 ? 1.779 -7.662 -2.337 1.00 94.69 98 GLY A O 1
ATOM 772 N N . VAL A 1 99 ? -0.091 -8.662 -1.613 1.00 95.12 99 VAL A N 1
ATOM 773 C CA . VAL A 1 99 ? 0.337 -10.015 -2.017 1.00 95.12 99 VAL A CA 1
ATOM 774 C C . VAL A 1 99 ? 0.596 -10.073 -3.521 1.00 95.12 99 VAL A C 1
ATOM 776 O O . VAL A 1 99 ? 1.621 -10.606 -3.943 1.00 95.12 99 VAL A O 1
ATOM 779 N N . PHE A 1 100 ? -0.305 -9.511 -4.332 1.00 94.31 100 PHE A N 1
ATOM 780 C CA . PHE A 1 100 ? -0.170 -9.517 -5.786 1.00 94.31 100 PHE A CA 1
ATOM 781 C C . PHE A 1 100 ? 1.087 -8.775 -6.256 1.00 94.31 100 PHE A C 1
ATOM 783 O O . PHE A 1 100 ? 1.861 -9.327 -7.037 1.00 94.31 100 PHE A O 1
ATOM 790 N N . VAL A 1 101 ? 1.325 -7.555 -5.762 1.00 94.94 101 VAL A N 1
ATOM 791 C CA . VAL A 1 101 ? 2.494 -6.742 -6.134 1.00 94.94 101 VAL A CA 1
ATOM 792 C C . VAL A 1 101 ? 3.795 -7.441 -5.756 1.00 94.94 101 VAL A C 1
ATOM 794 O O . VAL A 1 101 ? 4.692 -7.533 -6.594 1.00 94.94 101 VAL A O 1
ATOM 797 N N . VAL A 1 102 ? 3.894 -7.955 -4.527 1.00 96.56 102 VAL A N 1
ATOM 798 C CA . VAL A 1 102 ? 5.093 -8.652 -4.037 1.00 96.56 102 VAL A CA 1
ATOM 799 C C . VAL A 1 102 ? 5.339 -9.918 -4.860 1.00 96.56 102 VAL A C 1
ATOM 801 O O . VAL A 1 102 ? 6.444 -10.116 -5.365 1.00 96.56 102 VAL A O 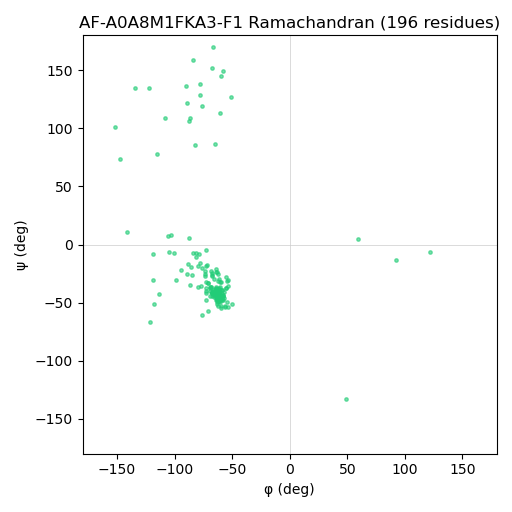1
ATOM 804 N N . ALA A 1 103 ? 4.314 -10.754 -5.051 1.00 96.00 103 ALA A N 1
ATOM 805 C CA . ALA A 1 103 ? 4.448 -12.010 -5.782 1.00 96.00 103 ALA A CA 1
ATOM 806 C C . ALA A 1 103 ? 4.857 -11.778 -7.241 1.00 96.00 103 ALA A C 1
ATOM 808 O O . ALA A 1 103 ? 5.860 -12.327 -7.691 1.00 96.00 103 ALA A O 1
ATOM 809 N N . VAL A 1 104 ? 4.122 -10.936 -7.973 1.00 95.31 104 VAL A N 1
ATOM 810 C CA . VAL A 1 104 ? 4.402 -10.670 -9.391 1.00 95.31 104 VAL A CA 1
ATOM 811 C C . VAL A 1 104 ? 5.779 -10.044 -9.568 1.00 95.31 104 VAL A C 1
ATOM 813 O O . VAL A 1 104 ? 6.519 -10.464 -10.456 1.00 95.31 104 VAL A O 1
ATOM 816 N N . PHE A 1 105 ? 6.147 -9.081 -8.718 1.00 95.69 105 PHE A N 1
ATOM 817 C CA . PHE A 1 105 ? 7.455 -8.446 -8.810 1.00 95.69 105 PHE A CA 1
ATOM 818 C C . PHE A 1 105 ? 8.581 -9.463 -8.644 1.00 95.69 105 PHE A C 1
ATOM 820 O O . PHE A 1 105 ? 9.411 -9.569 -9.538 1.00 95.69 105 PHE A O 1
ATOM 827 N N . TRP A 1 106 ? 8.601 -10.238 -7.556 1.00 96.38 106 TRP A N 1
ATOM 828 C CA . TRP A 1 106 ? 9.714 -11.155 -7.286 1.00 96.38 106 TRP A CA 1
ATOM 829 C C . TRP A 1 106 ? 9.750 -12.357 -8.228 1.00 96.38 106 TRP A C 1
ATOM 831 O O . TRP A 1 106 ? 10.841 -12.789 -8.592 1.00 96.38 106 TRP A O 1
ATOM 841 N N . ILE A 1 107 ? 8.593 -12.862 -8.671 1.00 96.56 107 ILE A N 1
ATOM 842 C CA . ILE A 1 107 ? 8.532 -13.940 -9.669 1.00 96.56 107 ILE A CA 1
ATOM 843 C C . ILE A 1 107 ? 9.143 -13.469 -10.991 1.00 96.56 107 ILE A C 1
ATOM 845 O O . ILE A 1 107 ? 10.029 -14.135 -11.524 1.00 96.56 107 ILE A O 1
ATOM 849 N N . ILE A 1 108 ? 8.711 -12.312 -11.510 1.00 95.62 108 ILE A N 1
ATOM 850 C CA . ILE A 1 108 ? 9.252 -11.788 -12.771 1.00 95.62 108 ILE A CA 1
ATOM 851 C C . ILE A 1 108 ? 10.714 -11.380 -12.589 1.00 95.62 108 ILE A C 1
ATOM 853 O O . ILE A 1 108 ? 11.535 -11.700 -13.438 1.00 95.62 108 ILE A O 1
ATOM 857 N N . TYR A 1 109 ? 11.059 -10.743 -11.468 1.00 94.75 109 TYR A N 1
ATOM 858 C CA . TYR A 1 109 ? 12.431 -10.346 -11.156 1.00 94.75 109 TYR A CA 1
ATOM 859 C C . TYR A 1 109 ? 13.391 -11.543 -11.151 1.00 94.75 109 TYR A C 1
ATOM 861 O O . TYR A 1 109 ? 14.508 -11.432 -11.651 1.00 94.75 109 TYR A O 1
ATOM 869 N N . ALA A 1 110 ? 12.965 -12.684 -10.602 1.00 95.69 110 ALA A N 1
ATOM 870 C CA . ALA A 1 110 ? 13.758 -13.910 -10.582 1.00 95.69 110 ALA A CA 1
ATOM 871 C C . ALA A 1 110 ? 13.848 -14.591 -11.958 1.00 95.69 110 ALA A C 1
ATOM 873 O O . ALA A 1 110 ? 14.862 -15.221 -12.247 1.00 95.69 110 ALA A O 1
ATOM 874 N N . TYR A 1 111 ? 12.806 -14.478 -12.789 1.00 95.94 111 TYR A N 1
ATOM 875 C CA . TYR A 1 111 ? 12.783 -15.046 -14.139 1.00 95.94 111 TYR A CA 1
ATOM 876 C C . TYR A 1 111 ? 13.620 -14.223 -15.127 1.00 95.94 111 TYR A C 1
ATOM 878 O O . TYR A 1 111 ? 14.585 -14.722 -15.698 1.00 95.94 111 TYR A O 1
ATOM 886 N N . ASP A 1 112 ? 13.252 -12.956 -15.309 1.00 94.56 112 ASP A N 1
ATOM 887 C CA . ASP A 1 112 ? 14.004 -11.967 -16.069 1.00 94.56 112 ASP A CA 1
ATOM 888 C C . ASP A 1 112 ? 13.709 -10.575 -15.511 1.00 94.56 112 ASP A C 1
ATOM 890 O O . ASP A 1 112 ? 12.696 -9.925 -15.796 1.00 94.56 112 ASP A O 1
ATOM 894 N N . ARG A 1 113 ? 14.656 -10.104 -14.709 1.00 93.75 113 ARG A N 1
ATOM 895 C CA . ARG A 1 113 ? 14.616 -8.794 -14.084 1.00 93.75 113 ARG A CA 1
ATOM 896 C C . ARG A 1 113 ? 14.407 -7.650 -15.081 1.00 93.75 113 ARG A C 1
ATOM 898 O O . ARG A 1 113 ? 13.715 -6.692 -14.729 1.00 93.75 113 ARG A O 1
ATOM 905 N N . GLU A 1 114 ? 14.962 -7.715 -16.291 1.00 93.56 114 GLU A N 1
ATOM 906 C CA . GLU A 1 114 ? 14.867 -6.611 -17.261 1.00 93.56 114 GLU A CA 1
ATOM 907 C C . GLU A 1 114 ? 13.415 -6.341 -17.698 1.00 93.56 114 GLU A C 1
ATOM 909 O O . GLU A 1 114 ? 13.093 -5.225 -18.108 1.00 93.56 114 GLU A O 1
ATOM 914 N N . MET A 1 115 ? 12.510 -7.317 -17.539 1.00 91.50 115 MET A N 1
ATOM 915 C CA . MET A 1 115 ? 11.091 -7.168 -17.878 1.00 91.50 115 MET A CA 1
ATOM 916 C C . MET A 1 115 ? 10.323 -6.242 -16.930 1.00 91.50 115 MET A C 1
ATOM 918 O O . MET A 1 115 ? 9.381 -5.572 -17.357 1.00 91.50 115 MET A O 1
ATOM 922 N N . ILE A 1 116 ? 10.688 -6.213 -15.645 1.00 92.25 116 ILE A N 1
ATOM 923 C CA . ILE A 1 116 ? 9.938 -5.481 -14.610 1.00 92.25 116 ILE A CA 1
ATOM 924 C C . ILE A 1 116 ? 10.758 -4.379 -13.939 1.00 92.25 116 ILE A C 1
ATOM 926 O O . ILE A 1 116 ? 10.201 -3.362 -13.522 1.00 92.25 116 ILE A O 1
ATOM 930 N N . TYR A 1 117 ? 12.075 -4.558 -13.845 1.00 91.31 117 TYR A N 1
ATOM 931 C CA . TYR A 1 117 ? 12.981 -3.663 -13.137 1.00 91.31 117 TYR A CA 1
ATOM 932 C C . TYR A 1 117 ? 14.367 -3.627 -13.820 1.00 91.31 117 TYR A C 1
ATOM 934 O O . TYR A 1 117 ? 15.333 -4.209 -13.309 1.00 91.31 117 TYR A O 1
ATOM 942 N N . PRO A 1 118 ? 14.481 -2.956 -14.985 1.00 91.44 118 PRO A N 1
ATOM 943 C CA . PRO A 1 118 ? 15.717 -2.901 -15.764 1.00 91.44 118 PRO A CA 1
ATOM 944 C C . PRO A 1 118 ? 16.884 -2.319 -14.968 1.00 91.44 118 PRO A C 1
ATOM 946 O O . PRO A 1 118 ? 16.687 -1.436 -14.130 1.00 91.44 118 PRO A O 1
ATOM 949 N N . LYS A 1 119 ? 18.114 -2.762 -15.257 1.00 90.12 119 LYS A N 1
ATOM 950 C CA . LYS A 1 119 ? 19.327 -2.354 -14.508 1.00 90.12 119 LYS A CA 1
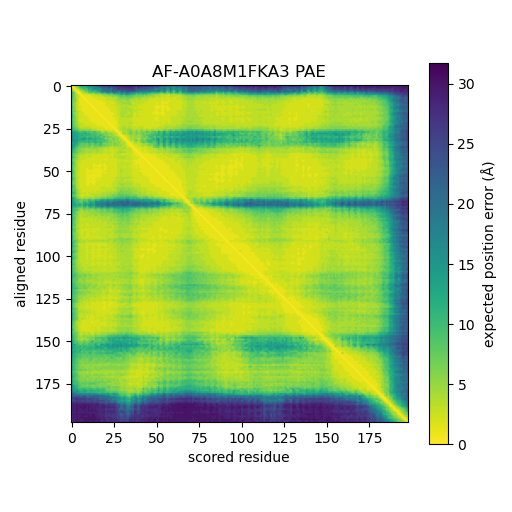ATOM 951 C C . LYS A 1 119 ? 19.541 -0.844 -14.448 1.00 90.12 119 LYS A C 1
ATOM 953 O O . LYS A 1 119 ? 20.093 -0.344 -13.477 1.00 90.12 119 LYS A O 1
ATOM 958 N N . LEU A 1 120 ? 19.054 -0.103 -15.445 1.00 87.62 120 LEU A N 1
ATOM 959 C CA . LEU A 1 120 ? 19.090 1.362 -15.448 1.00 87.62 120 LEU A CA 1
ATOM 960 C C . LEU A 1 120 ? 18.454 1.969 -14.184 1.00 87.62 120 LEU A C 1
ATOM 962 O O . LEU A 1 120 ? 18.892 3.029 -13.741 1.00 87.62 120 LEU A O 1
ATOM 966 N N . LEU A 1 121 ? 17.444 1.310 -13.603 1.00 87.50 121 LEU A N 1
ATOM 967 C CA . LEU A 1 121 ? 16.773 1.775 -12.391 1.00 87.50 121 LEU A CA 1
ATOM 968 C C . LEU A 1 121 ? 17.665 1.713 -11.146 1.00 87.50 121 LEU A C 1
ATOM 970 O O . LEU A 1 121 ? 17.427 2.508 -10.242 1.00 87.50 121 LEU A O 1
ATOM 974 N N . ASP A 1 122 ? 18.716 0.883 -11.110 1.00 90.25 122 ASP A N 1
ATOM 975 C CA . ASP A 1 122 ? 19.656 0.833 -9.972 1.00 90.25 122 ASP A CA 1
ATOM 976 C C . ASP A 1 122 ? 20.430 2.141 -9.790 1.00 90.25 122 ASP A C 1
ATOM 978 O O . ASP A 1 122 ? 20.853 2.458 -8.682 1.00 90.25 122 ASP A O 1
ATOM 982 N N . ASN A 1 123 ? 20.566 2.938 -10.854 1.00 90.12 123 ASN A N 1
ATOM 983 C CA . ASN A 1 123 ? 21.186 4.262 -10.778 1.00 90.12 123 ASN A CA 1
ATOM 984 C C . ASN A 1 123 ? 20.299 5.293 -10.060 1.00 90.12 123 ASN A C 1
ATOM 986 O O . ASN A 1 123 ? 20.789 6.347 -9.665 1.00 90.12 123 ASN A O 1
ATOM 990 N N . PHE A 1 124 ? 18.999 5.013 -9.921 1.00 88.75 124 PHE A N 1
ATOM 991 C CA . PHE A 1 124 ? 18.019 5.932 -9.339 1.00 88.75 124 PHE A CA 1
ATOM 992 C C . PHE A 1 124 ? 17.453 5.414 -8.016 1.00 88.75 124 PHE A C 1
ATOM 994 O O . PHE A 1 124 ? 17.279 6.183 -7.075 1.00 88.75 124 PHE A O 1
ATOM 1001 N N . ILE A 1 125 ? 17.131 4.121 -7.946 1.00 90.62 125 ILE A N 1
ATOM 1002 C CA . ILE A 1 125 ? 16.440 3.495 -6.821 1.00 90.62 125 ILE A CA 1
ATOM 1003 C C . ILE A 1 125 ? 17.447 2.617 -6.066 1.00 90.62 125 ILE A C 1
ATOM 1005 O O . ILE A 1 125 ? 17.826 1.551 -6.556 1.00 90.62 125 ILE A O 1
ATOM 1009 N N . PRO A 1 126 ? 17.867 3.018 -4.854 1.00 92.69 126 PRO A N 1
ATOM 1010 C CA . PRO A 1 126 ? 18.780 2.211 -4.060 1.00 92.69 126 PRO A CA 1
ATOM 1011 C C . PRO A 1 126 ? 18.101 0.919 -3.590 1.00 92.69 126 PRO A C 1
ATOM 1013 O O . PRO A 1 126 ? 16.889 0.874 -3.364 1.00 92.69 126 PRO A O 1
ATOM 1016 N N . GLY A 1 127 ? 18.896 -0.132 -3.372 1.00 92.38 127 GLY A N 1
ATOM 1017 C CA . GLY A 1 127 ? 18.384 -1.465 -3.031 1.00 92.38 127 GLY A CA 1
ATOM 1018 C C . GLY A 1 127 ? 17.469 -1.496 -1.801 1.00 92.38 127 GLY A C 1
ATOM 1019 O O . GLY A 1 127 ? 16.451 -2.185 -1.814 1.00 92.38 127 GLY A O 1
ATOM 1020 N N . TRP A 1 128 ? 17.763 -0.700 -0.766 1.00 93.88 128 TRP A N 1
ATOM 1021 C CA . TRP A 1 128 ? 16.903 -0.607 0.420 1.00 93.88 128 TRP A CA 1
ATOM 1022 C C . TRP A 1 128 ? 15.508 -0.069 0.079 1.00 93.88 128 TRP A C 1
ATOM 1024 O O . TRP A 1 128 ? 14.516 -0.560 0.614 1.00 93.88 128 TRP A O 1
ATOM 1034 N N . LEU A 1 129 ? 15.422 0.903 -0.836 1.00 93.56 129 LEU A N 1
ATOM 1035 C CA . LEU A 1 129 ? 14.156 1.487 -1.254 1.00 93.56 129 LEU A CA 1
ATOM 1036 C C . LEU A 1 129 ? 13.397 0.488 -2.118 1.00 93.56 129 LEU A C 1
ATOM 1038 O O . LEU A 1 129 ? 12.212 0.282 -1.896 1.00 93.56 129 LEU A O 1
ATOM 1042 N N . ASN A 1 130 ? 14.082 -0.208 -3.028 1.00 94.31 130 ASN A N 1
ATOM 1043 C CA . ASN A 1 130 ? 13.486 -1.297 -3.800 1.00 94.31 130 ASN A CA 1
ATOM 1044 C C . ASN A 1 130 ? 12.856 -2.366 -2.882 1.00 94.31 130 ASN A C 1
ATOM 1046 O O . ASN A 1 130 ? 11.676 -2.689 -3.014 1.00 94.31 130 ASN A O 1
ATOM 1050 N N . HIS A 1 131 ? 13.589 -2.849 -1.874 1.00 94.69 131 HIS A N 1
ATOM 1051 C CA . HIS A 1 131 ? 13.038 -3.780 -0.884 1.00 94.69 131 HIS A CA 1
ATOM 1052 C C . HIS A 1 131 ? 11.909 -3.165 -0.045 1.00 94.69 131 HIS A C 1
ATOM 1054 O O . HIS A 1 131 ? 10.910 -3.837 0.216 1.00 94.69 131 HIS A O 1
ATOM 1060 N N . GLY A 1 132 ? 12.020 -1.890 0.332 1.00 92.88 132 GLY A N 1
ATOM 1061 C CA . GLY A 1 132 ? 10.964 -1.145 1.021 1.00 92.88 132 GLY A CA 1
ATOM 1062 C C . GLY A 1 132 ? 9.678 -1.007 0.202 1.00 92.88 132 GLY A C 1
ATOM 1063 O O . GLY A 1 132 ? 8.589 -0.965 0.760 1.00 92.88 132 GLY A O 1
ATOM 1064 N N . MET A 1 133 ? 9.782 -0.973 -1.123 1.00 93.69 133 MET A N 1
ATOM 1065 C CA . MET A 1 133 ? 8.626 -0.880 -2.010 1.00 93.69 133 MET A CA 1
ATOM 1066 C C . MET A 1 133 ? 8.025 -2.249 -2.351 1.00 93.69 133 MET A C 1
ATOM 1068 O O . MET A 1 133 ? 6.814 -2.360 -2.507 1.00 93.69 133 MET A O 1
ATOM 1072 N N . HIS A 1 134 ? 8.860 -3.287 -2.469 1.00 93.31 134 HIS A N 1
ATOM 1073 C CA . HIS A 1 134 ? 8.467 -4.568 -3.068 1.00 93.31 134 HIS A CA 1
ATOM 1074 C C . HIS A 1 134 ? 8.553 -5.780 -2.137 1.00 93.31 134 HIS A C 1
ATOM 1076 O O . HIS A 1 134 ? 8.144 -6.869 -2.525 1.00 93.31 134 HIS A O 1
ATOM 1082 N N . THR A 1 135 ? 9.117 -5.655 -0.935 1.00 94.06 135 THR A N 1
ATOM 1083 C CA . THR A 1 135 ? 9.241 -6.774 0.022 1.00 94.06 135 THR A CA 1
ATOM 1084 C C . THR A 1 135 ? 8.486 -6.500 1.307 1.00 94.06 135 THR A C 1
ATOM 1086 O O . THR A 1 135 ? 7.699 -7.340 1.726 1.00 94.06 135 THR A O 1
ATOM 1089 N N . THR A 1 136 ? 8.708 -5.341 1.933 1.00 93.25 136 THR A N 1
ATOM 1090 C CA . THR A 1 136 ? 8.244 -5.044 3.305 1.00 93.25 136 THR A CA 1
ATOM 1091 C C . THR A 1 136 ? 6.723 -5.042 3.458 1.00 93.25 136 THR A C 1
ATOM 1093 O O . THR A 1 136 ? 6.228 -5.323 4.548 1.00 93.25 136 THR A O 1
ATOM 1096 N N . VAL A 1 137 ? 5.987 -4.814 2.364 1.00 93.81 137 VAL A N 1
ATOM 1097 C CA . VAL A 1 137 ? 4.521 -4.892 2.298 1.00 93.81 137 VAL A CA 1
ATOM 1098 C C . VAL A 1 137 ? 3.980 -6.190 2.890 1.00 93.81 137 VAL A C 1
ATOM 1100 O O . VAL A 1 137 ? 3.115 -6.155 3.766 1.00 93.81 137 VAL A O 1
ATOM 1103 N N . LEU A 1 138 ? 4.513 -7.336 2.463 1.00 93.12 138 LEU A N 1
ATOM 1104 C CA . LEU A 1 138 ? 3.965 -8.630 2.859 1.00 93.12 138 LEU A CA 1
ATOM 1105 C C . LEU A 1 138 ? 4.263 -8.986 4.332 1.00 93.12 138 LEU A C 1
ATOM 1107 O O . LEU A 1 138 ? 3.332 -9.348 5.049 1.00 93.12 138 LEU A O 1
ATOM 1111 N N . PRO A 1 139 ? 5.500 -8.862 4.850 1.00 93.81 139 PRO A N 1
ATOM 1112 C CA . PRO A 1 139 ? 5.765 -9.076 6.268 1.00 93.81 139 PRO A CA 1
ATOM 1113 C C . PRO A 1 139 ? 4.939 -8.161 7.174 1.00 93.81 139 PRO A C 1
ATOM 1115 O O . PRO A 1 139 ? 4.374 -8.642 8.152 1.00 93.81 139 PRO A O 1
ATOM 1118 N N . PHE A 1 140 ? 4.821 -6.868 6.854 1.00 93.81 140 PHE A N 1
ATOM 1119 C CA . PHE A 1 140 ? 4.097 -5.923 7.708 1.00 93.81 140 PHE A CA 1
ATOM 1120 C C . PHE A 1 140 ? 2.604 -6.232 7.775 1.00 93.81 140 PHE A C 1
ATOM 1122 O O . PHE A 1 140 ? 2.040 -6.256 8.871 1.00 93.81 140 PHE A O 1
ATOM 1129 N N . ILE A 1 141 ? 1.972 -6.553 6.643 1.00 92.38 141 ILE A N 1
ATOM 1130 C CA . ILE A 1 141 ? 0.551 -6.907 6.645 1.00 92.38 141 ILE A CA 1
ATOM 1131 C C . ILE A 1 141 ? 0.287 -8.248 7.338 1.00 92.38 141 ILE A C 1
ATOM 1133 O O . ILE A 1 141 ? -0.696 -8.383 8.064 1.00 92.38 141 ILE A O 1
ATOM 1137 N N . LEU A 1 142 ? 1.186 -9.228 7.191 1.00 92.44 142 LEU A N 1
ATOM 1138 C CA . LEU A 1 142 ? 1.074 -10.511 7.888 1.00 92.44 142 LEU A CA 1
ATOM 1139 C C . LEU A 1 142 ? 1.245 -10.350 9.401 1.00 92.44 142 LEU A C 1
ATOM 1141 O O . LEU A 1 142 ? 0.507 -10.972 10.164 1.00 92.44 142 LEU A O 1
ATOM 1145 N N . ILE A 1 143 ? 2.182 -9.511 9.845 1.00 91.81 143 ILE A N 1
ATOM 1146 C CA . ILE A 1 143 ? 2.356 -9.189 11.266 1.00 91.81 143 ILE A CA 1
ATOM 1147 C C . ILE A 1 143 ? 1.093 -8.516 11.816 1.00 91.81 143 ILE A C 1
ATOM 1149 O O . ILE A 1 143 ? 0.613 -8.905 12.881 1.00 91.81 143 ILE A O 1
ATOM 1153 N N . GLU A 1 144 ? 0.503 -7.568 11.089 1.00 92.00 144 GLU A N 1
ATOM 1154 C CA . GLU A 1 144 ? -0.753 -6.921 11.489 1.00 92.00 144 GLU A CA 1
ATOM 1155 C C . GLU A 1 144 ? -1.905 -7.935 11.602 1.00 92.00 144 GLU A C 1
ATOM 1157 O O . GLU A 1 144 ? -2.581 -7.993 12.628 1.00 92.00 144 GLU A O 1
ATOM 1162 N N . MET A 1 145 ? -2.076 -8.811 10.608 1.00 89.31 145 MET A N 1
ATOM 1163 C CA . MET A 1 145 ? -3.084 -9.882 10.638 1.00 89.31 145 MET A CA 1
ATOM 1164 C C . MET A 1 145 ? -2.884 -10.870 11.794 1.00 89.31 145 MET A C 1
ATOM 1166 O O . MET A 1 145 ? -3.851 -11.435 12.300 1.00 89.31 145 MET A O 1
ATOM 1170 N N . ARG A 1 146 ? -1.634 -11.120 12.199 1.00 86.69 146 ARG A N 1
ATOM 1171 C CA . ARG A 1 146 ? -1.307 -12.027 13.310 1.00 86.69 146 ARG A CA 1
ATOM 1172 C C . ARG A 1 146 ? -1.492 -11.379 14.674 1.00 86.69 146 ARG A C 1
ATOM 1174 O O . ARG A 1 146 ? -1.881 -12.061 15.616 1.00 86.69 146 ARG A O 1
ATOM 1181 N N . THR A 1 147 ? -1.180 -10.093 14.789 1.00 84.69 147 THR A N 1
ATOM 1182 C CA . THR A 1 147 ? -1.241 -9.353 16.056 1.00 84.69 147 THR A CA 1
ATOM 1183 C C . THR A 1 147 ? -2.629 -8.794 16.350 1.00 84.69 147 THR A C 1
ATOM 1185 O O . THR A 1 147 ? -2.924 -8.510 17.510 1.00 84.69 147 THR A O 1
ATOM 1188 N N . SER A 1 148 ? -3.490 -8.663 15.336 1.00 81.81 148 SER A N 1
ATOM 1189 C CA . SER A 1 148 ? -4.805 -8.039 15.469 1.00 81.81 148 SER A CA 1
ATOM 1190 C C . SER A 1 148 ? -5.912 -8.829 14.789 1.00 81.81 148 SER A C 1
ATOM 1192 O O . SER A 1 148 ? -5.804 -9.257 13.641 1.00 81.81 148 SER A O 1
ATOM 1194 N N . HIS A 1 149 ? -7.025 -8.982 15.503 1.00 80.56 149 HIS A N 1
ATOM 1195 C CA . HIS A 1 149 ? -8.211 -9.635 14.972 1.00 80.56 149 HIS A CA 1
ATOM 1196 C C . HIS A 1 149 ? -8.976 -8.679 14.048 1.00 80.56 149 HIS A C 1
ATOM 1198 O O . HIS A 1 149 ? -9.312 -7.562 14.449 1.00 80.56 149 HIS A O 1
ATOM 1204 N N . HIS A 1 150 ? -9.279 -9.145 12.838 1.00 82.44 150 HIS A N 1
ATOM 1205 C CA . H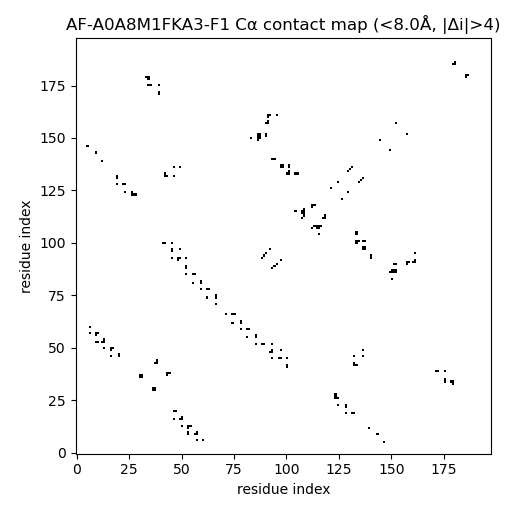IS A 1 150 ? -10.001 -8.392 11.815 1.00 82.44 150 HIS A CA 1
ATOM 1206 C C . HIS A 1 150 ? -11.271 -9.147 11.408 1.00 82.44 150 HIS A C 1
ATOM 1208 O O . HIS A 1 150 ? -11.243 -10.362 11.199 1.00 82.44 150 HIS A O 1
ATOM 1214 N N . ALA A 1 151 ? -12.390 -8.436 11.302 1.00 80.88 151 ALA A N 1
ATOM 1215 C CA . ALA A 1 151 ? -13.645 -8.969 10.791 1.00 80.88 151 ALA A CA 1
ATOM 1216 C C . ALA A 1 151 ? -13.686 -8.852 9.261 1.00 80.88 151 ALA A C 1
ATOM 1218 O O . ALA A 1 151 ? -13.812 -7.767 8.697 1.00 80.88 151 ALA A O 1
ATOM 1219 N N . TYR A 1 152 ? -13.588 -9.983 8.569 1.00 80.56 152 TYR A N 1
ATOM 1220 C CA . TYR A 1 152 ? -13.555 -9.994 7.109 1.00 80.56 152 TYR A CA 1
ATOM 1221 C C . TYR A 1 152 ? -14.961 -9.810 6.503 1.00 80.56 152 TYR A C 1
ATOM 1223 O O . TYR A 1 152 ? -15.918 -10.426 6.982 1.00 80.56 152 TYR A O 1
ATOM 1231 N N . PRO A 1 153 ? -15.109 -9.004 5.433 1.00 79.56 153 PRO A N 1
ATOM 1232 C CA . PRO A 1 153 ? -16.362 -8.884 4.696 1.00 79.56 153 PRO A CA 1
ATOM 1233 C C . PRO A 1 153 ? -16.712 -10.191 3.969 1.00 79.56 153 PRO A C 1
ATOM 1235 O O . PRO A 1 153 ? -15.896 -11.109 3.849 1.00 79.56 153 PRO A O 1
ATOM 1238 N N . SER A 1 154 ? -17.933 -10.278 3.434 1.00 82.88 154 SER A N 1
ATOM 1239 C CA . SER A 1 154 ? -18.337 -11.433 2.629 1.00 82.88 154 SER A CA 1
ATOM 1240 C C . SER A 1 154 ? -17.428 -11.606 1.404 1.00 82.88 154 SER A C 1
ATOM 1242 O O . SER A 1 154 ? -16.984 -10.634 0.786 1.00 82.88 154 SER A O 1
ATOM 1244 N N . ARG A 1 155 ? -17.178 -12.863 1.014 1.00 80.19 155 ARG A N 1
ATOM 1245 C CA . ARG A 1 155 ? -16.300 -13.200 -0.123 1.00 80.19 155 ARG A CA 1
ATOM 1246 C C . ARG A 1 155 ? -16.729 -12.515 -1.425 1.00 80.19 155 ARG A C 1
ATOM 1248 O O . ARG A 1 155 ? -15.877 -12.076 -2.188 1.00 80.19 155 ARG A O 1
ATOM 1255 N N . SER A 1 156 ? -18.036 -12.394 -1.661 1.00 79.94 156 SER A N 1
ATOM 1256 C CA . SER A 1 156 ? -18.597 -11.723 -2.839 1.00 79.94 156 SER A CA 1
ATOM 1257 C C . SER A 1 156 ? -18.335 -10.218 -2.841 1.00 79.94 156 SER A C 1
ATOM 1259 O O . SER A 1 156 ? -17.971 -9.677 -3.879 1.00 79.94 156 SER A O 1
ATOM 1261 N N . SER A 1 157 ? -18.461 -9.553 -1.688 1.00 81.44 157 SER A N 1
ATOM 1262 C CA . SER A 1 157 ? -18.141 -8.127 -1.546 1.00 81.44 157 SER A CA 1
ATOM 1263 C C . SER A 1 157 ? -16.652 -7.871 -1.787 1.00 81.44 157 SER A C 1
ATOM 1265 O O . SER A 1 157 ? -16.292 -6.984 -2.562 1.00 81.44 157 SER A O 1
ATOM 1267 N N . GLY A 1 158 ? -15.785 -8.712 -1.209 1.00 82.81 158 GLY A N 1
ATOM 1268 C CA . GLY A 1 158 ? -14.343 -8.632 -1.436 1.00 82.81 158 GLY A CA 1
ATOM 1269 C C . GLY A 1 158 ? -13.964 -8.838 -2.902 1.00 82.81 158 GLY A C 1
ATOM 1270 O O . GLY A 1 158 ? -13.230 -8.028 -3.463 1.00 82.81 158 GLY A O 1
ATOM 1271 N N . LEU A 1 159 ? -14.525 -9.861 -3.554 1.00 85.19 159 LEU A N 1
ATOM 1272 C CA . LEU A 1 159 ? -14.271 -10.125 -4.969 1.00 85.19 159 LEU A CA 1
ATOM 1273 C C . LEU A 1 159 ? -14.763 -8.979 -5.861 1.00 85.19 159 LEU A C 1
ATOM 1275 O O . LEU A 1 159 ? -14.021 -8.521 -6.726 1.00 85.19 159 LEU A O 1
ATOM 1279 N N . ALA A 1 160 ? -15.980 -8.478 -5.631 1.00 86.94 160 ALA A N 1
ATOM 1280 C CA . ALA A 1 160 ? -16.542 -7.376 -6.406 1.00 86.94 160 ALA A CA 1
ATOM 1281 C C . ALA A 1 160 ? -15.668 -6.116 -6.322 1.00 86.94 160 ALA A C 1
ATOM 1283 O O . ALA A 1 160 ? -15.418 -5.457 -7.335 1.00 86.94 160 ALA A O 1
ATOM 1284 N N . ALA A 1 161 ? -15.164 -5.795 -5.133 1.00 85.25 161 ALA A N 1
ATOM 1285 C CA . ALA A 1 161 ? -14.328 -4.624 -4.938 1.00 85.25 161 ALA A CA 1
ATOM 1286 C C . ALA A 1 161 ? -12.915 -4.795 -5.526 1.00 85.25 161 ALA A C 1
ATOM 1288 O O . ALA A 1 161 ? -12.422 -3.857 -6.155 1.00 85.25 161 ALA A O 1
ATOM 1289 N N . ILE A 1 162 ? -12.310 -5.988 -5.445 1.00 87.12 162 ILE A N 1
ATOM 1290 C CA . ILE A 1 162 ? -11.053 -6.290 -6.153 1.00 87.12 162 ILE A CA 1
ATOM 1291 C C . ILE A 1 162 ? -11.255 -6.164 -7.666 1.00 87.12 162 ILE A C 1
ATOM 1293 O O . ILE A 1 162 ? -10.488 -5.465 -8.321 1.00 87.12 162 ILE A O 1
ATOM 1297 N N . CYS A 1 163 ? -12.312 -6.761 -8.226 1.00 88.81 163 CYS A N 1
ATOM 1298 C CA . CYS A 1 163 ? -12.619 -6.644 -9.654 1.00 88.81 163 CYS A CA 1
ATOM 1299 C C . CYS A 1 163 ? -12.809 -5.182 -10.075 1.00 88.81 163 CYS A C 1
ATOM 1301 O O . CYS A 1 163 ? -12.273 -4.759 -11.099 1.00 88.81 163 CYS A O 1
ATOM 1303 N N . THR A 1 164 ? -13.524 -4.397 -9.269 1.00 89.94 164 THR A N 1
ATOM 1304 C CA . THR A 1 164 ? -13.733 -2.964 -9.518 1.00 89.94 164 THR A CA 1
ATOM 1305 C C . THR A 1 164 ? -12.406 -2.206 -9.523 1.00 89.94 164 THR A C 1
ATOM 1307 O O . THR A 1 164 ? -12.139 -1.436 -10.447 1.00 89.94 164 THR A O 1
ATOM 1310 N N . PHE A 1 165 ? -11.537 -2.463 -8.540 1.00 90.56 165 PHE A N 1
ATOM 1311 C CA . PHE A 1 165 ? -10.199 -1.878 -8.479 1.00 90.56 165 PHE A CA 1
ATOM 1312 C C . PHE A 1 165 ? -9.348 -2.272 -9.695 1.00 90.56 165 PHE A C 1
ATOM 1314 O O . PHE A 1 165 ? -8.741 -1.406 -10.326 1.00 90.56 165 PHE A O 1
ATOM 1321 N N . SER A 1 166 ? -9.347 -3.553 -10.077 1.00 89.12 166 SER A N 1
ATOM 1322 C CA . SER A 1 166 ? -8.603 -4.053 -11.237 1.00 89.12 166 SER A CA 1
ATOM 1323 C C . SER A 1 166 ? -9.053 -3.390 -12.537 1.00 89.12 166 SER A C 1
ATOM 1325 O O . SER A 1 166 ? -8.214 -2.916 -13.302 1.00 89.12 166 SER A O 1
ATOM 1327 N N . VAL A 1 167 ? -10.365 -3.300 -12.779 1.00 92.12 167 VAL A N 1
ATOM 1328 C CA . VAL A 1 167 ? -10.913 -2.615 -13.961 1.00 92.12 167 VAL A CA 1
ATOM 1329 C C . VAL A 1 167 ? -10.517 -1.139 -13.953 1.00 92.12 167 VAL A C 1
ATOM 1331 O O . VAL A 1 167 ? -10.038 -0.633 -14.969 1.00 92.12 167 VAL A O 1
ATOM 1334 N N . GLY A 1 168 ? -10.642 -0.462 -12.809 1.00 92.19 168 GLY A N 1
ATOM 1335 C CA . GLY A 1 168 ? -10.229 0.933 -12.653 1.00 92.19 168 GLY A CA 1
ATOM 1336 C C . GLY A 1 168 ? -8.751 1.153 -12.982 1.00 92.19 168 GLY A C 1
ATOM 1337 O O . GLY A 1 168 ? -8.417 2.051 -13.757 1.00 92.19 168 GLY A O 1
ATOM 1338 N N . TYR A 1 169 ? -7.865 0.296 -12.468 1.00 91.31 169 TYR A N 1
ATOM 1339 C CA . TYR A 1 169 ? -6.432 0.378 -12.747 1.00 91.31 169 TYR A CA 1
ATOM 1340 C C . TYR A 1 169 ? -6.112 0.119 -14.226 1.00 91.31 169 TYR A C 1
ATOM 1342 O O . TYR A 1 169 ? -5.331 0.857 -14.824 1.00 91.31 169 TYR A O 1
ATOM 1350 N N . ILE A 1 170 ? -6.757 -0.862 -14.863 1.00 91.00 170 ILE A N 1
ATOM 1351 C CA . ILE A 1 170 ? -6.569 -1.145 -16.296 1.00 91.00 170 ILE A CA 1
ATOM 1352 C C . ILE A 1 170 ? -7.027 0.042 -17.157 1.00 91.00 170 ILE A C 1
ATOM 1354 O O . ILE A 1 170 ? -6.320 0.450 -18.083 1.00 91.00 170 ILE A O 1
ATOM 1358 N N . LEU A 1 171 ? -8.185 0.634 -16.850 1.00 92.19 171 LEU A N 1
ATOM 1359 C CA . LEU A 1 171 ? -8.691 1.819 -17.552 1.00 92.19 171 LEU A CA 1
ATOM 1360 C C . LEU A 1 171 ? -7.763 3.026 -17.375 1.00 92.19 171 LEU A C 1
ATOM 1362 O O . LEU A 1 171 ? -7.506 3.760 -18.337 1.00 92.19 171 LEU A O 1
ATOM 1366 N N . TRP A 1 172 ? -7.219 3.209 -16.172 1.00 91.75 172 TRP A N 1
ATOM 1367 C CA . TRP A 1 172 ? -6.220 4.235 -15.896 1.00 91.75 172 TRP A CA 1
ATOM 1368 C C . TRP A 1 172 ? -4.961 4.032 -16.741 1.00 91.75 172 TRP A C 1
ATOM 1370 O O . TRP A 1 172 ? -4.551 4.952 -17.448 1.00 91.75 172 TRP A O 1
ATOM 1380 N N . GLN A 1 173 ? -4.408 2.818 -16.767 1.00 89.62 173 GLN A N 1
ATOM 1381 C CA . GLN A 1 173 ? -3.225 2.493 -17.572 1.00 89.62 173 GLN A CA 1
ATOM 1382 C C . GLN A 1 173 ? -3.460 2.688 -19.071 1.00 89.62 173 GLN A C 1
ATOM 1384 O O . GLN A 1 173 ? -2.607 3.217 -19.786 1.00 89.62 173 GLN A O 1
ATOM 1389 N N . ARG A 1 174 ? -4.649 2.331 -19.562 1.00 89.00 174 ARG A N 1
ATOM 1390 C CA . ARG A 1 174 ? -5.035 2.608 -20.948 1.00 89.00 174 ARG A CA 1
ATOM 1391 C C . ARG A 1 174 ? -5.059 4.111 -21.224 1.00 89.00 174 ARG A C 1
ATOM 1393 O O . ARG A 1 174 ? -4.554 4.556 -22.251 1.00 89.00 174 ARG A O 1
ATOM 1400 N N . THR A 1 175 ? -5.613 4.900 -20.309 1.00 87.56 175 THR A N 1
ATOM 1401 C CA . THR A 1 175 ? -5.704 6.359 -20.454 1.00 87.56 175 THR A CA 1
ATOM 1402 C C . THR A 1 175 ? -4.330 7.021 -20.419 1.00 87.56 175 THR A C 1
ATOM 1404 O O . THR A 1 175 ? -4.057 7.903 -21.238 1.00 87.56 175 THR A O 1
ATOM 1407 N N . THR A 1 176 ? -3.440 6.590 -19.520 1.00 86.56 176 THR A N 1
ATOM 1408 C CA . THR A 1 176 ? -2.076 7.127 -19.444 1.00 86.56 176 THR A CA 1
ATOM 1409 C C . THR A 1 176 ? -1.282 6.810 -20.707 1.00 86.56 176 THR A C 1
ATOM 1411 O O . THR A 1 176 ? -0.620 7.694 -21.252 1.00 86.56 176 THR A O 1
ATOM 1414 N N . PHE A 1 177 ? -1.419 5.594 -21.241 1.00 85.12 177 PHE A N 1
ATOM 1415 C CA . PHE A 1 177 ? -0.801 5.195 -22.503 1.00 85.12 177 PHE A CA 1
ATOM 1416 C C . PHE A 1 177 ? -1.325 6.000 -23.704 1.00 85.12 177 PHE A C 1
ATOM 1418 O O . PHE A 1 177 ? -0.538 6.515 -24.506 1.00 85.12 177 PHE A O 1
ATOM 1425 N N . LEU A 1 178 ? -2.647 6.161 -23.817 1.00 85.62 178 LEU A N 1
ATOM 1426 C CA . LEU A 1 178 ? -3.264 6.949 -24.888 1.00 85.62 178 LEU A CA 1
ATOM 1427 C C . LEU A 1 178 ? -2.816 8.413 -24.843 1.00 85.62 178 LEU A C 1
ATOM 1429 O O . LEU A 1 178 ? -2.454 8.982 -25.869 1.00 85.62 178 LEU A O 1
ATOM 1433 N N . LYS A 1 179 ? -2.758 9.023 -23.657 1.00 83.12 179 LYS A N 1
ATOM 1434 C CA . LYS A 1 179 ? -2.291 10.409 -23.526 1.00 83.12 179 LYS A CA 1
ATOM 1435 C C . LYS A 1 179 ? -0.799 10.554 -23.813 1.00 83.12 179 LYS A C 1
ATOM 1437 O O . LYS A 1 179 ? -0.411 11.489 -24.505 1.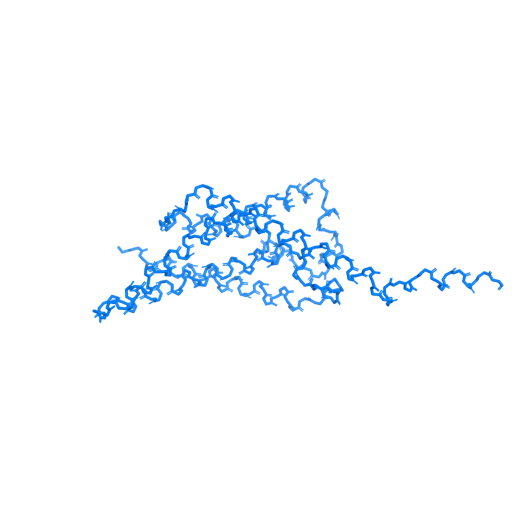00 83.12 179 LYS A O 1
ATOM 1442 N N . LYS A 1 180 ? 0.027 9.586 -23.404 1.00 80.62 180 LYS A N 1
ATOM 1443 C CA . LYS A 1 180 ? 1.463 9.556 -23.733 1.00 80.62 180 LYS A CA 1
ATOM 1444 C C . LYS A 1 180 ? 1.740 9.457 -25.243 1.00 80.62 180 LYS A C 1
ATOM 1446 O O . LYS A 1 180 ? 2.766 9.950 -25.707 1.00 80.62 180 LYS A O 1
ATOM 1451 N N . THR A 1 181 ? 0.861 8.805 -26.008 1.00 76.38 181 THR A N 1
ATOM 1452 C CA . THR A 1 181 ? 0.980 8.655 -27.476 1.00 76.38 181 THR A CA 1
ATOM 1453 C C . THR A 1 181 ? 0.310 9.794 -28.259 1.00 76.38 181 THR A C 1
ATOM 1455 O O . THR A 1 181 ? 0.700 10.098 -29.395 1.00 76.38 181 THR A O 1
ATOM 1458 N N . ALA A 1 182 ? -0.684 10.452 -27.662 1.00 76.06 182 ALA A N 1
ATOM 1459 C CA . ALA A 1 182 ? -1.312 11.655 -28.198 1.00 76.06 182 ALA A CA 1
ATOM 1460 C C . ALA A 1 182 ? -0.423 12.903 -28.068 1.00 76.06 182 ALA A C 1
ATOM 1462 O O . ALA A 1 182 ? -0.559 13.812 -28.884 1.00 76.06 182 ALA A O 1
ATOM 1463 N N . ASP A 1 183 ? 0.496 12.928 -27.098 1.00 69.19 183 ASP A N 1
ATOM 1464 C CA . ASP A 1 183 ? 1.380 14.064 -26.835 1.00 69.19 183 ASP A CA 1
ATOM 1465 C C . ASP A 1 183 ? 2.290 14.391 -28.050 1.00 69.19 183 ASP A C 1
ATOM 1467 O O . ASP A 1 183 ? 3.155 13.579 -28.420 1.00 69.19 183 ASP A O 1
ATOM 1471 N N . PRO A 1 184 ? 2.118 15.556 -28.714 1.00 61.00 184 PRO A N 1
ATOM 1472 C CA . PRO A 1 184 ? 2.849 15.905 -29.934 1.00 61.00 184 PRO A CA 1
ATOM 1473 C C . PRO A 1 184 ? 4.363 16.009 -29.727 1.00 61.00 184 PRO A C 1
ATOM 1475 O O . PRO A 1 184 ? 5.124 15.813 -30.679 1.00 61.00 184 PRO A O 1
ATOM 1478 N N . PHE A 1 185 ? 4.809 16.302 -28.501 1.00 60.31 185 PHE A N 1
ATOM 1479 C CA . PHE A 1 185 ? 6.228 16.427 -28.162 1.00 60.31 185 PHE A CA 1
ATOM 1480 C C . PHE A 1 185 ? 6.951 15.072 -28.218 1.00 60.31 185 PHE A C 1
ATOM 1482 O O . PHE A 1 185 ? 8.067 14.980 -28.727 1.00 60.31 185 PHE A O 1
ATOM 1489 N N . ASN A 1 186 ? 6.278 13.988 -27.819 1.00 55.22 186 ASN A N 1
ATOM 1490 C CA . ASN A 1 186 ? 6.819 12.625 -27.854 1.00 55.22 186 ASN A CA 1
ATOM 1491 C C . ASN A 1 186 ? 6.724 11.969 -29.254 1.00 55.22 186 ASN A C 1
ATOM 1493 O O . ASN A 1 186 ? 7.338 10.935 -29.514 1.00 55.22 186 ASN A O 1
ATOM 1497 N N . ARG A 1 187 ? 5.988 12.578 -30.200 1.00 54.25 187 ARG A N 1
ATOM 1498 C CA . ARG A 1 187 ? 5.944 12.159 -31.619 1.00 54.25 187 ARG A CA 1
ATOM 1499 C C . ARG A 1 187 ? 7.154 12.631 -32.440 1.00 54.25 187 ARG A C 1
ATOM 1501 O O . ARG A 1 187 ? 7.296 12.218 -33.594 1.00 54.25 187 ARG A O 1
ATOM 1508 N N . ARG A 1 188 ? 8.032 13.481 -31.889 1.00 51.50 188 ARG A N 1
ATOM 1509 C CA . ARG A 1 188 ? 9.162 14.093 -32.615 1.00 51.50 188 ARG A CA 1
ATOM 1510 C C . ARG A 1 188 ? 10.510 13.340 -32.684 1.00 51.50 188 ARG A C 1
ATOM 1512 O O . ARG A 1 188 ? 11.397 13.919 -33.300 1.00 51.50 188 ARG A O 1
ATOM 1519 N N . PRO A 1 189 ? 10.745 12.092 -32.225 1.00 50.50 189 PRO A N 1
ATOM 1520 C CA . PRO A 1 189 ? 12.072 11.502 -32.439 1.00 50.50 189 PRO A CA 1
ATOM 1521 C C . PRO A 1 189 ? 12.296 10.969 -33.866 1.00 50.50 189 PRO A C 1
ATOM 1523 O O . PRO A 1 189 ? 13.433 10.735 -34.254 1.00 50.50 189 PRO A O 1
ATOM 1526 N N . ARG A 1 190 ? 11.245 10.778 -34.682 1.00 50.12 190 ARG A N 1
ATOM 1527 C CA . ARG A 1 190 ? 11.372 10.051 -35.965 1.00 50.12 190 ARG A CA 1
ATOM 1528 C C . ARG A 1 190 ? 11.358 10.895 -37.242 1.00 50.12 190 ARG A C 1
ATOM 1530 O O . ARG A 1 190 ? 11.577 10.341 -38.313 1.00 50.12 190 ARG A O 1
ATOM 1537 N N . ARG A 1 191 ? 11.104 12.207 -37.162 1.00 48.16 191 ARG A N 1
ATOM 1538 C CA . ARG A 1 191 ? 11.037 13.070 -38.361 1.00 48.16 191 ARG A CA 1
ATOM 1539 C C . ARG A 1 191 ? 12.348 13.780 -38.709 1.00 48.16 191 ARG A C 1
ATOM 1541 O O . ARG A 1 191 ? 12.533 14.105 -39.870 1.00 48.16 191 ARG A O 1
ATOM 1548 N N . LEU A 1 192 ? 13.264 13.945 -37.753 1.00 52.16 192 LEU A N 1
ATOM 1549 C CA . LEU A 1 192 ? 14.550 14.627 -37.974 1.00 52.16 192 LEU A CA 1
ATOM 1550 C C . LEU A 1 192 ? 15.682 13.699 -38.452 1.00 52.16 192 LEU A C 1
ATOM 1552 O O . LEU A 1 192 ? 16.649 14.176 -39.027 1.00 52.16 192 LEU A O 1
ATOM 1556 N N . LEU A 1 193 ? 15.548 12.375 -38.302 1.00 51.69 193 LEU A N 1
ATOM 1557 C CA . LEU A 1 193 ? 16.520 11.402 -38.833 1.00 51.69 193 LEU A CA 1
ATOM 1558 C C . LEU A 1 193 ? 16.294 11.043 -40.313 1.00 51.69 193 LEU A C 1
ATOM 1560 O O . LEU A 1 193 ? 17.112 10.350 -40.904 1.00 51.69 193 LEU A O 1
ATOM 1564 N N . ARG A 1 194 ? 15.195 11.504 -40.929 1.00 48.62 194 ARG A N 1
ATOM 1565 C CA . ARG A 1 194 ? 14.910 11.290 -42.362 1.00 48.62 194 ARG A CA 1
ATOM 1566 C C . ARG A 1 194 ? 15.239 12.491 -43.250 1.00 48.62 194 ARG A C 1
ATOM 1568 O O . ARG A 1 194 ? 15.169 12.356 -44.462 1.00 48.62 194 ARG A O 1
ATOM 1575 N N . SER A 1 195 ? 15.599 13.634 -42.668 1.00 51.31 195 SER A N 1
ATOM 1576 C CA . SER A 1 195 ? 15.937 14.867 -43.395 1.00 51.31 195 SER A CA 1
ATOM 1577 C C . SER A 1 195 ? 17.446 15.143 -43.475 1.00 51.31 195 SER A C 1
ATOM 1579 O O . SER A 1 195 ? 17.829 16.222 -43.901 1.00 51.31 195 SER A O 1
ATOM 1581 N N . GLY A 1 196 ? 18.292 14.197 -43.045 1.00 49.91 196 GLY A N 1
ATOM 1582 C CA . GLY A 1 196 ? 19.761 14.295 -43.102 1.00 49.91 196 GLY A CA 1
ATOM 1583 C C . GLY A 1 196 ? 20.425 13.432 -44.183 1.00 49.91 196 GLY A C 1
ATOM 1584 O O . GLY A 1 196 ? 21.644 13.330 -44.201 1.00 49.91 196 GLY A O 1
ATOM 1585 N N . CYS A 1 197 ? 19.641 12.794 -45.057 1.00 50.78 197 CYS A N 1
ATOM 1586 C CA . CYS A 1 197 ? 20.135 12.164 -46.284 1.00 50.78 197 CYS A CA 1
ATOM 1587 C C . CYS A 1 197 ? 19.536 12.910 -47.476 1.00 50.78 197 CYS A C 1
ATOM 1589 O O . CYS A 1 197 ? 18.552 12.461 -48.066 1.00 50.78 197 CYS A O 1
ATOM 1591 N N . GLN A 1 198 ? 20.102 14.070 -47.785 1.00 41.06 198 GLN A N 1
ATOM 1592 C CA . GLN A 1 198 ? 20.056 14.655 -49.117 1.00 41.06 198 GLN A CA 1
ATOM 1593 C C . GLN A 1 198 ? 21.307 15.495 -49.331 1.00 41.06 198 GLN A C 1
ATOM 1595 O O . GLN A 1 198 ? 21.697 16.189 -48.366 1.00 41.06 198 GLN A O 1
#

Foldseek 3Di:
DPLVVLLVLLVVLLVLLVVLLVLVVPFDDPQQVAQCRPVLDLLNVLSVLSNVLSVLVNVLSVLVVVPVPPPDPVSVVVSVVSLQVSLASLLQPNPVSLCVQLVVQVVCCVVPVCVPPNPVCCVGAPPVSVCSSRPVSNVSSVVCVVVDDGDHDDPVVSVVSNVVVVVVSVVVNVVSVVVSVVDVVNVPPPPVVVPPPD

Secondary structure (DSSP, 8-state):
--HHHHHHHHHHHHHHHHHHHHHHHHS--GGGGSTTGGGG-HHHHHHHHHHHHHHHHHHHHHHHHHHTTT--HHHHHHHHHHHHHHHHHIIIIIHHHHHHHHHHHHHHHHHHGGGTS-GGGGGTS-HHHHHHHHTTHHHHHHHHHHHS---PPPHHHHHHHHHHHHHHHHHHHHHHHHHHHH-TTTTTTSSSSSSS--

Solvent-accessible surface area (backbone atoms only — not comparable to full-atom values): 11118 Å² total; per-residue (Å²): 144,69,67,67,66,56,56,53,48,37,47,52,52,29,53,49,41,52,51,51,51,52,54,59,68,70,47,89,49,78,68,45,77,40,72,61,30,62,74,69,37,64,54,54,50,42,51,51,45,45,33,52,49,34,44,45,50,45,53,43,52,53,48,53,59,64,48,71,84,58,85,49,66,66,59,53,52,52,45,54,51,44,50,51,49,43,23,41,43,38,62,38,42,42,47,55,49,31,51,48,49,32,50,55,49,53,54,42,41,73,74,46,30,67,81,81,59,39,74,76,49,59,82,69,48,50,71,68,55,51,42,58,61,51,48,49,54,50,60,53,53,51,49,49,60,73,77,42,93,68,68,72,67,58,69,65,60,34,49,54,50,39,52,51,51,51,53,51,52,52,53,49,52,52,51,33,52,52,50,53,70,64,37,70,77,74,64,56,81,70,65,68,77,67,73,75,81,124

Mean predicted aligned error: 7.65 Å

Nearest PDB structures (foldseek):
  8jj5-assembly1_D  TM=3.991E-01  e=2.511E+00  Sus scrofa
  8jj5-assembly1_A  TM=3.820E-01  e=4.346E+00  Sus scrofa
  1r0d-assembly3_D  TM=2.619E-01  e=5.576E+00  Homo sapiens

Organism: Ursus maritimus (NCBI:txid29073)

Sequence (198 aa):
MALVPCQVLRVAILLSYCSILCNYKAIEMPSHQTYGGSWKFLTFIDLVIQAVFFGICVLTDLSSLLTRGSGNQEQERQLRKLISLRDWMLAVLAFPVGVFVVAVFWIIYAYDREMIYPKLLDNFIPGWLNHGMHTTVLPFILIEMRTSHHAYPSRSSGLAAICTFSVGYILWQRTTFLKKTADPFNRRPRRLLRSGCQ

pLDDT: mean 85.98, std 12.78, range [38.81, 96.88]

Radius of gyration: 21.11 Å; Cα contacts (8 Å, |Δi|>4): 132; chains: 1; bounding box: 43×32×79 Å

InterPro domains:
  IPR006838 ADTRP/AIG1 [PF04750] (13-173)
  IPR006838 ADTRP/AIG1 [PTHR10989] (1-172)